Protein AF-A0AAV2MKD1-F1 (afdb_monomer)

Radius of gyration: 59.31 Å; Cα contacts (8 Å, |Δi|>4): 40; chains: 1; bounding box: 114×72×164 Å

Foldseek 3Di:
DDDDPDDDPCVVVVPDDPDDDPCVPPDDDDPPPPHDPDNVQVVDDDDDDDDQPPDDPDCVNDPDPDDDDPCVVPDPDDVVVVVVVVVVVVVVVPPDDDDDPPDDDPDPQDPPRPPHPDDPDDPVDDPPDDDDDDDDDPDDDDDDDPDDPPPPPPDQPPDPDHDDDDDDDPVCVVVVVVCVVPPPPPVVPPVPPPPPDPDDDDDDDDDDDDDDDD

Sequence (214 aa):
MAFAEGKSDMERLGIFKEMGYISIGDKYNPPNKNRPFNEPAHRNRQMQAGFASQRCALQNGFFEKTYSRIFEREALNDPIKLARQYRNQQAKRILGKAFLPSNAIKKPCGSGSYYGTISGPVEAMSPQTLPRKPHKSPGRNVMTSPGKKGSGYSYPNVTLSDIGLYASDPYDRAKEFIKIVYGPDIYCDVELQVLSDPWFSSSVMNNCSRKSNQ

Structure (mmCIF, N/CA/C/O backbone):
data_AF-A0AAV2MKD1-F1
#
_entry.id   AF-A0AAV2MKD1-F1
#
loop_
_atom_site.group_PDB
_atom_site.id
_atom_site.type_symbol
_atom_site.label_atom_id
_atom_site.label_alt_id
_atom_site.label_comp_id
_atom_site.label_asym_id
_atom_site.label_e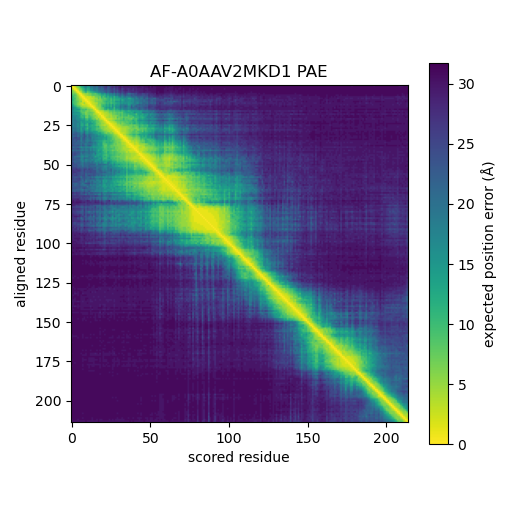ntity_id
_atom_site.label_seq_id
_atom_site.pdbx_PDB_ins_code
_atom_site.Cartn_x
_atom_site.Cartn_y
_atom_site.Cartn_z
_atom_site.occupancy
_atom_site.B_iso_or_equiv
_atom_site.auth_seq_id
_atom_site.auth_comp_id
_atom_site.auth_asym_id
_atom_site.auth_atom_id
_atom_site.pdbx_PDB_model_num
ATOM 1 N N . MET A 1 1 ? 45.174 -28.371 -97.524 1.00 35.19 1 MET A N 1
ATOM 2 C CA . MET A 1 1 ? 46.042 -27.220 -97.852 1.00 35.19 1 MET A CA 1
ATOM 3 C C . MET A 1 1 ? 45.760 -26.132 -96.833 1.00 35.19 1 MET A C 1
ATOM 5 O O . MET A 1 1 ? 44.594 -25.877 -96.568 1.00 35.19 1 MET A O 1
ATOM 9 N N . ALA A 1 2 ? 46.805 -25.610 -96.193 1.00 44.09 2 ALA A N 1
ATOM 10 C CA . ALA A 1 2 ? 46.714 -24.630 -95.116 1.00 44.09 2 ALA A CA 1
ATOM 11 C C . ALA A 1 2 ? 46.209 -23.277 -95.643 1.00 44.09 2 ALA A C 1
ATOM 13 O O . ALA A 1 2 ? 46.689 -22.804 -96.673 1.00 44.09 2 ALA A O 1
ATOM 14 N N . PHE A 1 3 ? 45.247 -22.669 -94.946 1.00 46.81 3 PHE A N 1
ATOM 15 C CA . PHE A 1 3 ? 44.836 -21.291 -95.202 1.00 46.81 3 PHE A CA 1
ATOM 16 C C . PHE A 1 3 ? 45.889 -20.359 -94.603 1.00 46.81 3 PHE A C 1
ATOM 18 O O . PHE A 1 3 ? 46.259 -20.504 -93.441 1.00 46.81 3 PHE A O 1
ATOM 25 N N . ALA A 1 4 ? 46.410 -19.458 -95.431 1.00 54.12 4 ALA A N 1
ATOM 26 C CA . ALA A 1 4 ? 47.498 -18.561 -95.086 1.00 54.12 4 ALA A CA 1
ATOM 27 C C . ALA A 1 4 ? 47.128 -17.648 -93.906 1.00 54.12 4 ALA A C 1
ATOM 29 O O . ALA A 1 4 ? 46.147 -16.904 -93.951 1.00 54.12 4 ALA A O 1
ATOM 30 N N . GLU A 1 5 ? 47.965 -17.695 -92.874 1.00 61.53 5 GLU A N 1
ATOM 31 C CA . GLU A 1 5 ? 47.995 -16.781 -91.736 1.00 61.53 5 GLU A CA 1
ATOM 32 C C . GLU A 1 5 ? 48.486 -15.399 -92.202 1.00 61.53 5 GLU A C 1
ATOM 34 O O . GLU A 1 5 ? 49.671 -15.077 -92.143 1.00 61.53 5 GLU A O 1
ATOM 39 N N . GLY A 1 6 ? 47.575 -14.577 -92.723 1.00 65.25 6 GLY A N 1
ATOM 40 C CA . GLY A 1 6 ? 47.840 -13.191 -93.108 1.00 65.25 6 GLY A CA 1
ATOM 41 C C . GLY A 1 6 ? 46.908 -12.239 -92.366 1.00 65.25 6 GLY A C 1
ATOM 42 O O . GLY A 1 6 ? 45.692 -12.333 -92.504 1.00 65.25 6 GLY A O 1
ATOM 43 N N . LYS A 1 7 ? 47.476 -11.316 -91.584 1.00 70.50 7 LYS A N 1
ATOM 44 C CA . LYS A 1 7 ? 46.738 -10.243 -90.894 1.00 70.50 7 LYS A CA 1
ATOM 45 C C . LYS A 1 7 ? 45.889 -9.437 -91.885 1.00 70.50 7 LYS A C 1
ATOM 47 O O . LYS A 1 7 ? 46.369 -9.103 -92.975 1.00 70.50 7 LYS A O 1
ATOM 52 N N . SER A 1 8 ? 44.646 -9.128 -91.507 1.00 77.38 8 SER A N 1
ATOM 53 C CA . SER A 1 8 ? 43.691 -8.418 -92.371 1.00 77.38 8 SER A CA 1
ATOM 54 C C . SER A 1 8 ? 44.193 -7.014 -92.751 1.00 77.38 8 SER A C 1
ATOM 56 O O . SER A 1 8 ? 44.968 -6.403 -92.017 1.00 77.38 8 SER A O 1
ATOM 58 N N . ASP A 1 9 ? 43.761 -6.474 -93.897 1.00 70.69 9 ASP A N 1
ATOM 59 C CA . ASP A 1 9 ? 44.172 -5.134 -94.369 1.00 70.69 9 ASP A CA 1
ATOM 60 C C . ASP A 1 9 ? 43.889 -4.024 -93.340 1.00 70.69 9 ASP A C 1
ATOM 62 O O . ASP A 1 9 ? 44.659 -3.071 -93.221 1.00 70.69 9 ASP A O 1
ATOM 66 N N . MET A 1 10 ? 42.848 -4.197 -92.522 1.00 73.56 10 MET A N 1
ATOM 67 C CA . MET A 1 10 ? 42.509 -3.290 -91.422 1.00 73.56 10 MET A CA 1
ATOM 68 C C . MET A 1 10 ? 43.574 -3.292 -90.313 1.00 73.56 10 MET A C 1
ATOM 70 O O . MET A 1 10 ? 43.892 -2.238 -89.760 1.00 73.56 10 MET A O 1
ATOM 74 N N . GLU A 1 11 ? 44.185 -4.447 -90.030 1.00 70.94 11 GLU A N 1
ATOM 75 C CA . GLU A 1 11 ? 45.310 -4.569 -89.091 1.00 70.94 11 GLU A CA 1
ATOM 76 C C . GLU A 1 11 ? 46.615 -4.009 -89.671 1.00 70.94 11 GLU A C 1
ATOM 78 O O . GLU A 1 11 ? 47.471 -3.548 -88.916 1.00 70.94 11 GLU A O 1
ATOM 83 N N . ARG A 1 12 ? 46.773 -4.024 -91.003 1.00 74.00 12 ARG A N 1
ATOM 84 C CA . ARG A 1 12 ? 47.970 -3.514 -91.692 1.00 74.00 12 ARG A CA 1
ATOM 85 C C . ARG A 1 12 ? 48.007 -1.988 -91.748 1.00 74.00 12 ARG A C 1
ATOM 87 O O . ARG A 1 12 ? 49.079 -1.405 -91.630 1.00 74.00 12 ARG A O 1
ATOM 94 N N . LEU A 1 13 ? 46.846 -1.353 -91.907 1.00 77.62 13 LEU A N 1
ATOM 95 C CA . LEU A 1 13 ? 46.718 0.106 -91.914 1.00 77.62 13 LEU A CA 1
ATOM 96 C C . LEU A 1 13 ? 46.844 0.714 -90.507 1.00 77.62 13 LEU A C 1
ATOM 98 O O . LEU A 1 13 ? 47.198 1.881 -90.381 1.00 77.62 13 LEU A O 1
ATOM 102 N N . GLY A 1 14 ? 46.554 -0.055 -89.450 1.00 68.75 14 GLY A N 1
ATOM 103 C CA . GLY A 1 14 ? 46.671 0.402 -88.058 1.00 68.75 14 GLY A CA 1
ATOM 104 C C . GLY A 1 14 ? 45.654 1.476 -87.645 1.00 68.75 14 GLY A C 1
ATOM 105 O O . GLY A 1 14 ? 45.771 2.036 -86.559 1.00 68.75 14 GLY A O 1
ATOM 106 N N . ILE A 1 15 ? 44.659 1.760 -88.494 1.00 70.69 15 ILE A N 1
ATOM 107 C CA . ILE A 1 15 ? 43.671 2.839 -88.309 1.00 70.69 15 ILE A CA 1
ATOM 108 C C . ILE A 1 15 ? 42.567 2.430 -87.317 1.00 70.69 15 ILE A C 1
ATOM 110 O O . ILE A 1 15 ? 42.018 3.276 -86.617 1.00 70.69 15 ILE A O 1
ATOM 114 N N . PHE A 1 16 ? 42.263 1.131 -87.221 1.00 65.06 16 PHE A N 1
ATOM 115 C CA . PHE A 1 16 ? 41.170 0.596 -86.407 1.00 65.06 16 PHE A CA 1
ATOM 116 C C . PHE A 1 16 ? 41.687 -0.483 -85.464 1.00 65.06 16 PHE A C 1
ATOM 118 O O . PHE A 1 16 ? 41.506 -1.678 -85.686 1.00 65.06 16 PHE A O 1
ATOM 125 N N . LYS A 1 17 ? 42.359 -0.057 -84.398 1.00 69.81 17 LYS A N 1
ATOM 126 C CA . LYS A 1 17 ? 42.589 -0.913 -83.240 1.00 69.81 17 LYS A CA 1
ATOM 127 C C . LYS A 1 17 ? 41.945 -0.246 -82.039 1.00 69.81 17 LYS A C 1
ATOM 129 O O . LYS A 1 17 ? 42.266 0.899 -81.731 1.00 69.81 17 LYS A O 1
ATOM 134 N N . GLU A 1 18 ? 41.027 -0.948 -81.384 1.00 75.19 18 GLU A N 1
ATOM 135 C CA . GLU A 1 18 ? 40.468 -0.474 -80.123 1.00 75.19 18 GLU A CA 1
ATOM 136 C C . GLU A 1 18 ? 41.608 -0.268 -79.120 1.00 75.19 18 GLU A C 1
ATOM 138 O O . GLU A 1 18 ? 42.481 -1.127 -78.947 1.00 75.19 18 GLU A O 1
ATOM 143 N N . MET A 1 19 ? 41.633 0.909 -78.495 1.00 77.31 19 MET A N 1
ATOM 144 C CA . MET A 1 19 ? 42.589 1.200 -77.435 1.00 77.31 19 MET A CA 1
ATOM 145 C C . MET A 1 19 ? 42.345 0.229 -76.282 1.00 77.31 19 MET A C 1
ATOM 147 O O . MET A 1 19 ? 41.217 0.088 -75.811 1.00 77.31 19 MET A O 1
ATOM 151 N N . GLY A 1 20 ? 43.406 -0.435 -75.820 1.00 76.75 20 GLY A N 1
ATOM 152 C CA . GLY A 1 20 ? 43.315 -1.300 -74.649 1.00 76.75 20 GLY A CA 1
ATOM 153 C C . GLY A 1 20 ? 42.826 -0.502 -73.441 1.00 76.75 20 GLY A C 1
ATOM 154 O O . GLY A 1 20 ? 43.334 0.586 -73.165 1.00 76.75 20 GLY A O 1
ATOM 155 N N . TYR A 1 21 ? 41.833 -1.028 -72.726 1.00 81.25 21 TYR A N 1
ATOM 156 C CA . TYR A 1 21 ? 41.356 -0.404 -71.499 1.00 81.25 21 TYR A CA 1
ATOM 157 C C . TYR A 1 21 ? 42.457 -0.440 -70.431 1.00 81.25 21 TYR A C 1
ATOM 159 O O . TYR A 1 21 ? 43.074 -1.475 -70.184 1.00 81.25 21 TYR A O 1
ATOM 167 N N . ILE A 1 22 ? 42.657 0.694 -69.763 1.00 78.19 22 ILE A N 1
ATOM 168 C CA . ILE A 1 22 ? 43.676 0.917 -68.721 1.00 78.19 22 ILE A CA 1
ATOM 169 C C . ILE A 1 22 ? 43.606 -0.037 -67.518 1.00 78.19 22 ILE A C 1
ATOM 171 O O . ILE A 1 22 ? 44.566 -0.092 -66.768 1.00 78.19 22 ILE A O 1
ATOM 175 N N . SER A 1 23 ? 42.510 -0.776 -67.326 1.00 78.19 23 SER A N 1
ATOM 176 C CA . SER A 1 23 ? 42.284 -1.640 -66.154 1.00 78.19 23 SER A CA 1
ATOM 177 C C . SER A 1 23 ? 42.164 -3.135 -66.481 1.00 78.19 23 SER A C 1
ATOM 179 O O . SER A 1 23 ? 41.700 -3.921 -65.652 1.00 78.19 23 SER A O 1
ATOM 181 N N . ILE A 1 24 ? 42.567 -3.571 -67.681 1.00 80.19 24 ILE A N 1
ATOM 182 C CA . ILE A 1 24 ? 42.543 -5.000 -68.036 1.00 80.19 24 ILE A CA 1
ATOM 183 C C . ILE A 1 24 ? 43.648 -5.730 -67.265 1.00 80.19 24 ILE A C 1
ATOM 185 O O . ILE A 1 24 ? 44.827 -5.597 -67.576 1.00 80.19 24 ILE A O 1
ATOM 189 N N . GLY A 1 25 ? 43.252 -6.534 -66.276 1.00 81.00 25 GLY A N 1
ATOM 190 C CA . GLY A 1 25 ? 44.163 -7.317 -65.429 1.00 81.00 25 GLY A CA 1
ATOM 191 C C . GLY A 1 25 ? 44.446 -6.689 -64.062 1.00 81.00 25 GLY A C 1
ATOM 192 O O . GLY A 1 25 ? 44.977 -7.368 -63.179 1.00 81.00 25 GLY A O 1
ATOM 193 N N . ASP A 1 26 ? 44.020 -5.445 -63.845 1.00 85.62 26 ASP A N 1
ATOM 194 C CA . ASP A 1 26 ? 44.126 -4.801 -62.543 1.00 85.62 26 ASP A CA 1
ATOM 195 C C . ASP A 1 26 ? 43.140 -5.434 -61.561 1.00 85.62 26 ASP A C 1
ATOM 197 O O . ASP A 1 26 ? 41.926 -5.494 -61.783 1.00 85.62 26 ASP A O 1
ATOM 201 N N . LYS A 1 27 ? 43.659 -5.912 -60.426 1.00 83.25 27 LYS A N 1
ATOM 202 C CA . LYS A 1 27 ? 42.815 -6.409 -59.337 1.00 83.25 27 LYS A CA 1
ATOM 203 C C . LYS A 1 27 ? 42.039 -5.233 -58.750 1.00 83.25 27 LYS A C 1
ATOM 205 O O . LYS A 1 27 ? 42.619 -4.366 -58.099 1.00 83.25 27 LYS A O 1
ATOM 210 N N . TYR A 1 28 ? 40.722 -5.231 -58.943 1.00 81.88 28 TYR A N 1
ATOM 211 C CA . TYR A 1 28 ? 39.841 -4.249 -58.320 1.00 81.88 28 TYR A CA 1
ATOM 212 C C . TYR A 1 28 ? 39.943 -4.328 -56.789 1.00 81.88 28 TYR A C 1
ATOM 214 O O . TYR A 1 28 ? 39.568 -5.331 -56.176 1.00 81.88 28 TYR A O 1
ATOM 222 N N . ASN A 1 29 ? 40.432 -3.251 -56.173 1.00 78.25 29 ASN A N 1
ATOM 223 C CA . ASN A 1 29 ? 40.435 -3.076 -54.727 1.00 78.25 29 ASN A CA 1
ATOM 224 C C . ASN A 1 29 ? 39.233 -2.209 -54.340 1.00 78.25 29 ASN A C 1
ATOM 226 O O . ASN A 1 29 ? 39.289 -0.993 -54.533 1.00 78.25 29 ASN A O 1
ATOM 230 N N . PRO A 1 30 ? 38.144 -2.790 -53.800 1.00 80.25 30 PRO A N 1
ATOM 231 C CA . PRO A 1 30 ? 37.011 -1.990 -53.367 1.00 80.25 30 PRO A CA 1
ATOM 232 C C . PRO A 1 30 ? 37.482 -1.020 -52.272 1.00 80.25 30 PRO A C 1
ATOM 234 O O . PRO A 1 30 ? 38.013 -1.482 -51.254 1.00 80.25 30 PRO A O 1
ATOM 237 N N . PRO A 1 31 ? 37.278 0.301 -52.439 1.00 73.81 31 PRO A N 1
ATOM 238 C CA . PRO A 1 31 ? 37.838 1.320 -51.546 1.00 73.81 31 PRO A CA 1
ATOM 239 C C . PRO A 1 31 ? 37.389 1.152 -50.087 1.00 73.81 31 PRO A C 1
ATOM 241 O O . PRO A 1 31 ? 38.099 1.545 -49.167 1.00 73.81 31 PRO A O 1
ATOM 244 N N . ASN A 1 32 ? 36.254 0.485 -49.865 1.00 70.94 32 ASN A N 1
ATOM 245 C CA . ASN A 1 32 ? 35.621 0.327 -48.561 1.00 70.94 32 ASN A CA 1
ATOM 246 C C . ASN A 1 32 ? 35.360 -1.143 -48.208 1.00 70.94 32 ASN A C 1
ATOM 248 O O . ASN A 1 32 ? 34.275 -1.475 -47.743 1.00 70.94 32 ASN A O 1
ATOM 252 N N . LYS A 1 33 ? 36.321 -2.055 -48.423 1.00 72.25 33 LYS A N 1
ATOM 253 C CA . LYS A 1 33 ? 36.090 -3.483 -48.114 1.00 72.25 33 LYS A CA 1
ATOM 254 C C . LYS A 1 33 ? 35.688 -3.717 -46.649 1.00 72.25 33 LYS A C 1
ATOM 256 O O . LYS A 1 33 ? 34.807 -4.522 -46.388 1.00 72.25 33 LYS A O 1
ATOM 261 N N . ASN A 1 34 ? 36.303 -2.965 -45.728 1.00 71.69 34 ASN A N 1
ATOM 262 C CA . ASN A 1 34 ? 36.101 -3.082 -44.276 1.00 71.69 34 ASN A CA 1
ATOM 263 C C . ASN A 1 34 ? 35.912 -1.723 -43.574 1.00 71.69 34 ASN A C 1
ATOM 265 O O . ASN A 1 34 ? 35.991 -1.652 -42.348 1.00 71.69 34 ASN A O 1
ATOM 269 N N . ARG A 1 35 ? 35.742 -0.626 -44.325 1.00 75.94 35 ARG A N 1
ATOM 270 C CA . ARG A 1 35 ? 35.642 0.725 -43.757 1.00 75.94 35 ARG A CA 1
ATOM 271 C C . ARG A 1 35 ? 34.240 1.289 -43.968 1.00 75.94 35 ARG A C 1
ATOM 273 O O . ARG A 1 35 ? 33.769 1.303 -45.104 1.00 75.94 35 ARG A O 1
ATOM 280 N N . PRO A 1 36 ? 33.566 1.745 -42.903 1.00 79.62 36 PRO A N 1
ATOM 281 C CA . PRO A 1 36 ? 32.285 2.419 -43.034 1.00 79.62 36 PRO A CA 1
ATOM 282 C C . PRO A 1 36 ? 32.478 3.759 -43.756 1.00 79.62 36 PRO A C 1
ATOM 284 O O . PRO A 1 36 ? 33.495 4.424 -43.578 1.00 79.62 36 PRO A O 1
ATOM 287 N N . PHE A 1 37 ? 31.470 4.178 -44.525 1.00 79.88 37 PHE A N 1
ATOM 288 C CA . PHE A 1 37 ? 31.466 5.443 -45.278 1.00 79.88 37 PHE A CA 1
ATOM 289 C C . PHE A 1 37 ? 31.752 6.681 -44.403 1.00 79.88 37 PHE A C 1
ATOM 291 O O . PHE A 1 37 ? 32.290 7.672 -44.885 1.00 79.88 37 PHE A O 1
ATOM 298 N N . ASN A 1 38 ? 31.432 6.615 -43.105 1.00 83.50 38 ASN A N 1
ATOM 299 C CA . ASN A 1 38 ? 31.679 7.674 -42.132 1.00 83.50 38 ASN A CA 1
ATOM 300 C C . ASN A 1 38 ? 32.409 7.108 -40.899 1.00 83.50 38 ASN A C 1
ATOM 302 O O . ASN A 1 38 ? 31.789 6.669 -39.927 1.00 83.50 38 ASN A O 1
ATOM 306 N N . GLU A 1 39 ? 33.744 7.095 -40.956 1.00 82.56 39 GLU A N 1
ATOM 307 C CA . GLU A 1 39 ? 34.600 6.609 -39.867 1.00 82.56 39 GLU A CA 1
ATOM 308 C C . GLU A 1 39 ? 34.334 7.289 -38.505 1.00 82.56 39 GLU A C 1
ATOM 310 O O . GLU A 1 39 ? 34.199 6.557 -37.520 1.00 82.56 39 GLU A O 1
ATOM 315 N N . PRO A 1 40 ? 34.217 8.630 -38.382 1.00 84.19 40 PRO A N 1
ATOM 316 C CA . PR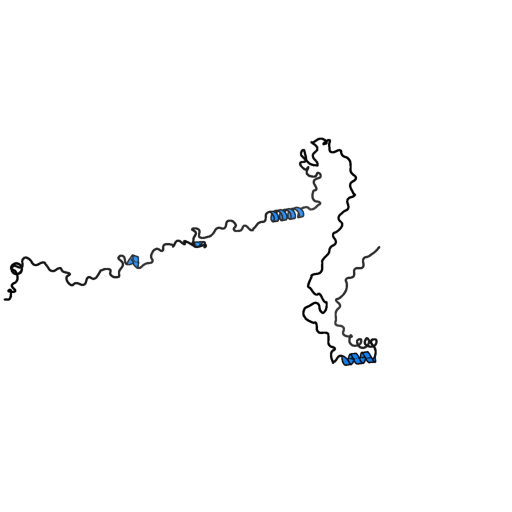O A 1 40 ? 33.993 9.252 -37.075 1.00 84.19 40 PRO A CA 1
ATOM 317 C C . PRO A 1 40 ? 32.612 8.939 -36.481 1.00 84.19 40 PRO A C 1
ATOM 319 O O . PRO A 1 40 ? 32.495 8.833 -35.259 1.00 84.19 40 PRO A O 1
ATOM 322 N N . ALA A 1 41 ? 31.585 8.728 -37.311 1.00 82.94 41 ALA A N 1
ATOM 323 C CA . ALA A 1 41 ? 30.263 8.311 -36.836 1.00 82.94 41 ALA A CA 1
ATOM 324 C C . ALA A 1 41 ? 30.233 6.846 -36.363 1.00 82.94 41 ALA A C 1
ATOM 326 O O . ALA A 1 41 ? 29.494 6.513 -35.441 1.00 82.94 41 ALA A O 1
ATOM 327 N N . HIS A 1 42 ? 31.049 5.970 -36.960 1.00 82.88 42 HIS A N 1
ATOM 328 C CA . HIS A 1 42 ? 31.096 4.548 -36.605 1.00 82.88 42 HIS A CA 1
ATOM 329 C C . HIS A 1 42 ? 31.961 4.248 -35.371 1.00 82.88 42 HIS A C 1
ATOM 331 O O . HIS A 1 42 ? 31.742 3.252 -34.687 1.00 82.88 42 HIS A O 1
ATOM 337 N N . ARG A 1 43 ? 32.973 5.076 -35.085 1.00 83.69 43 ARG A N 1
ATOM 338 C CA . ARG A 1 43 ? 33.917 4.833 -33.979 1.00 83.69 43 ARG A CA 1
ATOM 339 C C . ARG A 1 43 ? 33.334 5.110 -32.586 1.00 83.69 43 ARG A C 1
ATOM 341 O O . ARG A 1 43 ? 33.884 4.619 -31.607 1.00 83.69 43 ARG A O 1
ATOM 348 N N . ASN A 1 44 ? 32.253 5.883 -32.486 1.00 85.62 44 ASN A N 1
ATOM 349 C CA . ASN A 1 44 ? 31.713 6.369 -31.214 1.00 85.62 44 ASN A CA 1
ATOM 350 C C . ASN A 1 44 ? 30.402 5.671 -30.814 1.00 85.62 44 ASN A C 1
ATOM 352 O O . ASN A 1 44 ? 29.755 5.004 -31.620 1.00 85.62 44 ASN A O 1
ATOM 356 N N . ARG A 1 45 ? 29.998 5.829 -29.545 1.00 87.88 45 ARG A N 1
ATOM 357 C CA . ARG A 1 45 ? 28.752 5.250 -29.017 1.00 87.88 45 ARG A CA 1
ATOM 358 C C . ARG A 1 45 ? 27.548 5.784 -29.798 1.00 87.88 45 ARG A C 1
ATOM 360 O O . ARG A 1 45 ? 27.339 6.991 -29.867 1.00 87.88 45 ARG A O 1
ATOM 367 N N . GLN A 1 46 ? 26.746 4.873 -30.344 1.00 89.88 46 GLN A N 1
ATOM 368 C CA . GLN A 1 46 ? 25.503 5.220 -31.031 1.00 89.88 46 GLN A CA 1
ATOM 369 C C . GLN A 1 46 ? 24.411 5.630 -30.036 1.00 89.88 46 GLN A C 1
ATOM 371 O O . GLN A 1 46 ? 24.437 5.241 -28.862 1.00 89.88 46 GLN A O 1
ATOM 376 N N . MET A 1 47 ? 23.429 6.394 -30.521 1.00 92.62 47 MET A N 1
ATOM 377 C CA . MET A 1 47 ? 22.226 6.720 -29.758 1.00 92.62 47 MET A CA 1
ATOM 378 C C . MET A 1 47 ? 21.521 5.431 -29.335 1.00 92.62 47 MET A C 1
ATOM 380 O O . MET A 1 47 ? 21.187 4.591 -30.167 1.00 92.62 47 MET A O 1
ATOM 384 N N . GLN A 1 48 ? 21.295 5.274 -28.034 1.00 89.62 48 GLN A N 1
ATOM 385 C CA . GLN A 1 48 ? 20.562 4.131 -27.505 1.00 89.62 48 GLN A CA 1
ATOM 386 C C . GLN A 1 48 ? 19.077 4.469 -27.478 1.00 89.62 48 GLN A C 1
ATOM 388 O O . GLN A 1 48 ? 18.645 5.335 -26.720 1.00 89.62 48 GLN A O 1
ATOM 393 N N . ALA A 1 49 ? 18.301 3.786 -28.313 1.00 89.44 49 ALA A N 1
ATOM 394 C CA . ALA A 1 49 ? 16.853 3.806 -28.203 1.00 89.44 49 ALA A CA 1
ATOM 395 C C . ALA A 1 49 ? 16.412 2.885 -27.055 1.00 89.44 49 ALA A C 1
ATOM 397 O O . ALA A 1 49 ? 17.002 1.826 -26.829 1.00 89.44 49 ALA A O 1
ATOM 398 N N . GLY A 1 50 ? 15.372 3.291 -26.327 1.00 85.25 50 GLY A N 1
ATOM 399 C CA . GLY A 1 50 ? 14.719 2.414 -25.359 1.00 85.25 50 GLY A CA 1
ATOM 400 C C . GLY A 1 50 ? 14.017 1.245 -26.057 1.00 85.25 50 GLY A C 1
ATOM 401 O O . GLY A 1 50 ? 13.601 1.358 -27.210 1.00 85.25 50 GLY A O 1
ATOM 402 N N . PHE A 1 51 ? 13.863 0.126 -25.350 1.00 84.88 51 PHE A N 1
ATOM 403 C CA . PHE A 1 51 ? 13.074 -1.014 -25.815 1.00 84.88 51 PHE A CA 1
ATOM 404 C C . PHE A 1 51 ? 11.680 -0.994 -25.179 1.00 84.88 51 PHE A C 1
ATOM 406 O O . PHE A 1 51 ? 11.544 -0.747 -23.979 1.00 84.88 51 PHE A O 1
ATOM 413 N N . ALA A 1 52 ? 10.645 -1.276 -25.972 1.00 81.69 52 ALA A N 1
ATOM 414 C CA . ALA A 1 52 ? 9.280 -1.382 -25.472 1.00 81.69 52 ALA A CA 1
ATOM 415 C C . ALA A 1 52 ? 9.096 -2.700 -24.704 1.00 81.69 52 ALA A C 1
ATOM 417 O O . ALA A 1 52 ? 9.123 -3.785 -25.284 1.00 81.69 52 ALA A O 1
ATOM 418 N N . SER A 1 53 ? 8.875 -2.615 -23.394 1.00 82.62 53 SER A N 1
ATOM 419 C CA . SER A 1 53 ? 8.617 -3.787 -22.556 1.00 82.62 53 SER A CA 1
ATOM 420 C C . SER A 1 53 ? 7.174 -4.271 -22.741 1.00 82.62 53 SER A C 1
ATOM 422 O O . SER A 1 53 ? 6.255 -3.788 -22.089 1.00 82.62 53 SER A O 1
ATOM 424 N N . GLN A 1 54 ? 6.951 -5.205 -23.671 1.00 77.81 54 GLN A N 1
ATOM 425 C CA . GLN A 1 54 ? 5.599 -5.611 -24.088 1.00 77.81 54 GLN A CA 1
ATOM 426 C C . GLN A 1 54 ? 4.838 -6.468 -23.060 1.00 77.81 54 GLN A C 1
ATOM 428 O O . GLN A 1 54 ? 3.616 -6.567 -23.138 1.00 77.81 54 GLN A O 1
ATOM 433 N N . ARG A 1 55 ? 5.529 -7.127 -22.119 1.00 74.38 55 ARG A N 1
ATOM 434 C CA . ARG A 1 55 ? 4.921 -8.055 -21.144 1.00 74.38 55 ARG A CA 1
ATOM 435 C C . ARG A 1 55 ? 5.677 -8.051 -19.822 1.00 74.38 55 ARG A C 1
ATOM 437 O O . ARG A 1 55 ? 6.327 -9.028 -19.463 1.00 74.38 55 ARG A O 1
ATOM 444 N N . CYS A 1 56 ? 5.614 -6.939 -19.103 1.00 75.19 56 CYS A N 1
ATOM 445 C CA . CYS A 1 56 ? 6.247 -6.821 -17.798 1.00 75.19 56 CYS A CA 1
ATOM 446 C C . CYS A 1 56 ? 5.237 -6.311 -16.774 1.00 75.19 56 CYS A C 1
ATOM 448 O O . CYS A 1 56 ? 4.648 -5.254 -16.961 1.00 75.19 56 CYS A O 1
ATOM 450 N N . ALA A 1 57 ? 5.054 -7.063 -15.687 1.00 81.06 57 ALA A N 1
ATOM 451 C CA . ALA A 1 57 ? 4.204 -6.667 -14.562 1.00 81.06 57 ALA A CA 1
ATOM 452 C C . ALA A 1 57 ? 4.916 -5.711 -13.578 1.00 81.06 57 ALA A C 1
ATOM 454 O O . ALA A 1 57 ? 4.386 -5.421 -12.509 1.00 81.06 57 ALA A O 1
ATOM 455 N N . LEU A 1 58 ? 6.132 -5.254 -13.905 1.00 87.38 58 LEU A N 1
ATOM 456 C CA . LEU A 1 58 ? 6.907 -4.306 -13.098 1.00 87.38 58 LEU A CA 1
ATOM 457 C C . LEU A 1 58 ? 6.666 -2.867 -13.569 1.00 87.38 58 LEU A C 1
ATOM 459 O O . LEU A 1 58 ? 6.351 -2.631 -14.736 1.00 87.38 58 LEU A O 1
ATOM 463 N N . GLN A 1 59 ? 6.927 -1.895 -12.687 1.00 89.56 59 GLN A N 1
ATOM 464 C CA . GLN A 1 59 ? 6.753 -0.465 -12.983 1.00 89.56 59 GLN A CA 1
ATOM 465 C C . GLN A 1 59 ? 7.558 0.008 -14.208 1.00 89.56 59 GLN A C 1
ATOM 467 O O . GLN A 1 59 ? 7.160 0.953 -14.878 1.00 89.56 59 GLN A O 1
ATOM 472 N N . ASN A 1 60 ? 8.639 -0.695 -14.562 1.00 86.69 60 ASN A N 1
ATOM 473 C CA . ASN A 1 60 ? 9.488 -0.402 -15.722 1.00 86.69 60 ASN A CA 1
ATOM 474 C C . ASN A 1 60 ? 8.738 -0.402 -17.072 1.00 86.69 60 ASN A C 1
ATOM 476 O O . ASN A 1 60 ? 9.292 0.071 -18.060 1.00 86.69 60 ASN A O 1
ATOM 480 N N . GLY A 1 61 ? 7.532 -0.979 -17.142 1.00 87.44 61 GLY A N 1
ATOM 481 C CA . GLY A 1 61 ? 6.681 -0.953 -18.338 1.00 87.44 61 GLY A CA 1
ATOM 482 C C . GLY A 1 61 ? 5.793 0.290 -18.469 1.00 87.44 61 GLY A C 1
ATOM 483 O O . GLY A 1 61 ? 5.195 0.490 -19.523 1.00 87.44 61 GLY A O 1
ATOM 484 N N . PHE A 1 62 ? 5.694 1.118 -17.429 1.00 87.69 62 PHE A N 1
ATOM 485 C CA . PHE A 1 62 ? 4.854 2.314 -17.405 1.00 87.69 62 PHE A CA 1
ATOM 486 C C . PHE A 1 62 ? 5.682 3.584 -17.638 1.00 87.69 62 PHE A C 1
ATOM 488 O O . PHE A 1 62 ? 6.891 3.611 -17.418 1.00 87.69 62 PHE A O 1
ATOM 495 N N . PHE A 1 63 ? 5.021 4.657 -18.082 1.00 88.50 63 PHE A N 1
ATOM 496 C CA . PHE A 1 63 ? 5.672 5.957 -18.288 1.00 88.50 63 PHE A CA 1
ATOM 497 C C . PHE A 1 63 ? 6.123 6.604 -16.975 1.00 88.50 63 PHE A C 1
ATOM 499 O O . PHE A 1 63 ? 7.173 7.248 -16.922 1.00 88.50 63 PHE A O 1
ATOM 506 N N . GLU A 1 64 ? 5.341 6.433 -15.909 1.00 91.75 64 GLU A N 1
ATOM 507 C CA . GLU A 1 64 ? 5.706 6.917 -14.582 1.00 91.75 64 GLU A CA 1
ATOM 508 C C . GLU A 1 64 ? 6.764 6.011 -13.954 1.00 91.75 64 GLU A C 1
ATOM 510 O O . GLU A 1 64 ? 6.607 4.794 -13.884 1.00 91.75 64 GLU A O 1
ATOM 515 N N . LYS A 1 65 ? 7.846 6.609 -13.449 1.00 90.31 65 LYS A N 1
ATOM 516 C CA . LYS A 1 65 ? 8.948 5.860 -12.821 1.00 90.31 65 LYS A CA 1
ATOM 517 C C . LYS A 1 65 ? 8.547 5.218 -11.495 1.00 90.31 65 LYS A C 1
ATOM 519 O O . LYS A 1 65 ? 9.106 4.197 -11.109 1.00 90.31 65 LYS A O 1
ATOM 524 N N . THR A 1 66 ? 7.615 5.841 -10.785 1.00 91.69 66 THR A N 1
ATOM 525 C CA . THR A 1 66 ? 7.152 5.423 -9.463 1.00 91.69 66 THR A CA 1
ATOM 526 C C . THR A 1 66 ? 5.666 5.140 -9.525 1.00 91.69 66 THR A C 1
ATOM 528 O O . THR A 1 66 ? 4.913 5.950 -10.050 1.00 91.69 66 THR A O 1
ATOM 531 N N . TYR A 1 67 ? 5.250 4.015 -8.956 1.00 90.06 67 TYR A N 1
ATOM 532 C CA . TYR A 1 67 ? 3.838 3.702 -8.798 1.00 90.06 67 TYR A CA 1
ATOM 533 C C 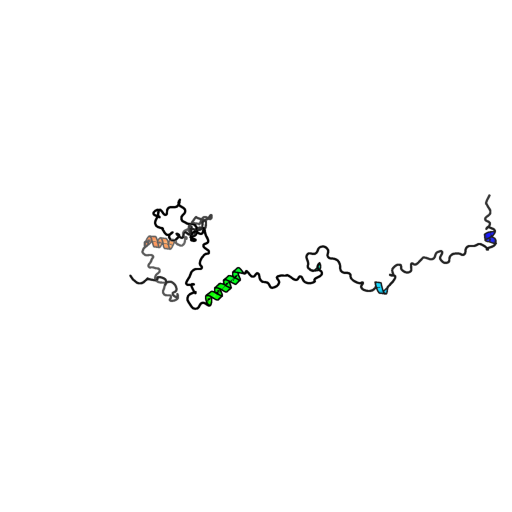. TYR A 1 67 ? 3.252 4.530 -7.652 1.00 90.06 67 TYR A C 1
ATOM 535 O O . TYR A 1 67 ? 3.647 4.330 -6.505 1.00 90.06 67 TYR A O 1
ATOM 543 N N . SER A 1 68 ? 2.317 5.434 -7.944 1.00 88.50 68 SER A N 1
ATOM 544 C CA . SER A 1 68 ? 1.561 6.154 -6.916 1.00 88.50 68 SER A CA 1
ATOM 545 C C . SER A 1 68 ? 0.360 5.326 -6.469 1.00 88.50 68 SER A C 1
ATOM 547 O O . SER A 1 68 ? -0.625 5.190 -7.196 1.00 88.50 68 SER A O 1
ATOM 549 N N . ARG A 1 69 ? 0.410 4.761 -5.260 1.00 87.31 69 ARG A N 1
ATOM 550 C CA . ARG A 1 69 ? -0.746 4.061 -4.694 1.00 87.31 69 ARG A CA 1
ATOM 551 C C . ARG A 1 69 ? -1.725 5.075 -4.088 1.00 87.31 69 ARG A C 1
ATOM 553 O O . ARG A 1 69 ? -1.358 5.922 -3.285 1.00 87.31 69 ARG A O 1
ATOM 560 N N . ILE A 1 70 ? -3.007 4.914 -4.422 1.00 87.38 70 ILE A N 1
ATOM 561 C CA . ILE A 1 70 ? -4.110 5.785 -3.969 1.00 87.38 70 ILE A CA 1
ATOM 562 C C . ILE A 1 70 ? -4.220 5.825 -2.434 1.00 87.38 70 ILE A C 1
ATOM 564 O O . ILE A 1 70 ? -4.476 6.871 -1.857 1.00 87.38 70 ILE A O 1
ATOM 568 N N . PHE A 1 71 ? -3.972 4.693 -1.773 1.00 83.75 71 PHE A N 1
ATOM 569 C CA . PHE A 1 71 ? -4.083 4.528 -0.319 1.00 83.75 71 PHE A CA 1
ATOM 570 C C . PHE A 1 71 ? -2.720 4.513 0.389 1.00 83.75 71 PHE A C 1
ATOM 572 O O . PHE A 1 71 ? -2.498 3.753 1.334 1.00 83.75 71 PHE A O 1
ATOM 579 N N . GLU A 1 72 ? -1.746 5.284 -0.095 1.00 81.06 72 GLU A N 1
ATOM 580 C CA . GLU A 1 72 ? -0.488 5.447 0.637 1.00 81.06 72 GLU A CA 1
ATOM 581 C C . GLU A 1 72 ? -0.723 6.236 1.920 1.00 81.06 72 GLU A C 1
ATOM 583 O O . GLU A 1 72 ? -1.304 7.315 1.903 1.00 81.06 72 GLU A O 1
ATOM 588 N N . ARG A 1 73 ? -0.249 5.696 3.050 1.00 80.12 73 ARG A N 1
ATOM 589 C CA . ARG A 1 73 ? -0.398 6.286 4.396 1.00 80.12 73 ARG A CA 1
ATOM 590 C C . ARG A 1 73 ? -1.835 6.355 4.922 1.00 80.12 73 ARG A C 1
ATOM 592 O O . ARG A 1 73 ? -2.035 6.768 6.062 1.00 80.12 73 ARG A O 1
ATOM 599 N N . GLU A 1 74 ? -2.811 5.868 4.166 1.00 78.12 74 GLU A N 1
ATOM 600 C CA . GLU A 1 74 ? -4.138 5.569 4.686 1.00 78.12 74 GLU A CA 1
ATOM 601 C C . GLU A 1 74 ? -4.089 4.203 5.380 1.00 78.12 74 GLU A C 1
ATOM 603 O O . GLU A 1 74 ? -4.096 3.145 4.750 1.00 78.12 74 GLU A O 1
ATOM 608 N N . ALA A 1 75 ? -3.972 4.210 6.710 1.00 71.31 75 ALA A N 1
ATOM 609 C CA . ALA A 1 75 ? -4.212 3.000 7.486 1.00 71.31 75 ALA A CA 1
ATOM 610 C C . ALA A 1 75 ? -5.664 2.551 7.264 1.00 71.31 75 ALA A C 1
ATOM 612 O O . ALA A 1 75 ? -6.552 3.395 7.134 1.00 71.31 75 ALA A O 1
ATOM 613 N N . LEU A 1 76 ? -5.915 1.237 7.253 1.00 74.06 76 LEU A N 1
ATOM 614 C CA . LEU A 1 76 ? -7.268 0.676 7.229 1.00 74.06 76 LEU A CA 1
ATOM 615 C C . LEU A 1 76 ? -8.045 1.182 8.459 1.00 74.06 76 LEU A C 1
ATOM 617 O O . LEU A 1 76 ? -7.989 0.599 9.544 1.00 74.06 76 LEU A O 1
ATOM 621 N N . ASN A 1 77 ? -8.738 2.303 8.292 1.00 78.12 77 ASN A N 1
ATOM 622 C CA . ASN A 1 77 ? -9.495 2.957 9.340 1.00 78.12 77 ASN A CA 1
ATOM 623 C C . ASN A 1 77 ? -10.902 2.382 9.330 1.00 78.12 77 ASN A C 1
ATOM 625 O O . ASN A 1 77 ? -11.723 2.734 8.490 1.00 78.12 77 ASN A O 1
ATOM 629 N N . ASP A 1 78 ? -11.182 1.491 10.277 1.00 86.62 78 ASP A N 1
ATOM 630 C CA . ASP A 1 78 ? -12.540 1.018 10.510 1.00 86.62 78 ASP A CA 1
ATOM 631 C C . ASP A 1 78 ? -13.370 2.158 11.146 1.00 86.62 78 ASP A C 1
ATOM 633 O O . ASP A 1 78 ? -13.132 2.516 12.313 1.00 86.62 78 ASP A O 1
ATOM 637 N N . PRO A 1 79 ? -14.346 2.742 10.419 1.00 89.50 79 PRO A N 1
ATOM 638 C CA . PRO A 1 79 ? -15.144 3.855 10.926 1.00 89.50 79 PRO A CA 1
ATOM 639 C C . PRO A 1 79 ? -15.953 3.455 12.166 1.00 89.50 79 PRO A C 1
ATOM 641 O O . PRO A 1 79 ? -16.191 4.284 13.047 1.00 89.50 79 PRO A O 1
ATOM 644 N N . ILE A 1 80 ? -16.327 2.178 12.298 1.00 93.62 80 ILE A N 1
ATOM 645 C CA . ILE A 1 80 ? -17.077 1.662 13.448 1.00 93.62 80 ILE A CA 1
ATOM 646 C C . ILE A 1 80 ? -16.180 1.658 14.684 1.00 93.62 80 ILE A C 1
ATOM 648 O O . ILE A 1 80 ? -16.600 2.076 15.772 1.00 93.62 80 ILE A O 1
ATOM 652 N N . LYS A 1 81 ? -14.927 1.221 14.524 1.00 93.00 81 LYS A N 1
ATOM 653 C CA . LYS A 1 81 ? -13.927 1.231 15.594 1.00 93.00 81 LYS A CA 1
ATOM 654 C C . LYS A 1 81 ? -13.643 2.655 16.067 1.00 93.00 81 LYS A C 1
ATOM 656 O O . LYS A 1 81 ? -13.666 2.888 17.278 1.00 93.00 81 LYS A O 1
ATOM 661 N N . LEU A 1 82 ? -13.456 3.602 15.145 1.00 93.12 82 LEU A N 1
ATOM 662 C CA . LEU A 1 82 ? -13.274 5.023 15.462 1.00 93.12 82 LEU A CA 1
ATOM 663 C C . LEU A 1 82 ? -14.486 5.597 16.208 1.00 93.12 82 LEU A C 1
ATOM 665 O O . LEU A 1 82 ? -14.333 6.167 17.289 1.00 93.12 82 LEU A O 1
ATOM 669 N N . ALA A 1 83 ? -15.703 5.361 15.712 1.00 95.75 83 ALA A N 1
ATOM 670 C CA . ALA A 1 83 ? -16.931 5.811 16.368 1.00 95.75 83 ALA A CA 1
ATOM 671 C C . ALA A 1 83 ? -17.106 5.204 17.773 1.00 95.75 83 ALA A C 1
ATOM 673 O O . ALA A 1 83 ? -17.608 5.854 18.693 1.00 95.75 83 ALA A O 1
ATOM 674 N N . ARG A 1 84 ? -16.694 3.947 17.980 1.00 96.00 84 ARG A N 1
ATOM 675 C CA . ARG A 1 84 ? -16.708 3.300 19.302 1.00 96.00 84 ARG A CA 1
ATOM 676 C C . ARG A 1 84 ? -15.679 3.917 20.248 1.00 96.00 84 ARG A C 1
ATOM 678 O O . ARG A 1 84 ? -16.008 4.181 21.401 1.00 96.00 84 ARG A O 1
ATOM 685 N N . GLN A 1 85 ? -14.456 4.157 19.779 1.00 95.88 85 GLN A N 1
ATOM 686 C CA . GLN A 1 85 ? -13.421 4.824 20.571 1.00 95.88 85 GLN A CA 1
ATOM 687 C C . GLN A 1 85 ? -13.855 6.232 20.978 1.00 95.88 85 GLN A C 1
ATOM 689 O O . GLN A 1 85 ? -13.727 6.583 22.149 1.00 95.88 85 GLN A O 1
ATOM 694 N N . TYR A 1 86 ? -14.442 6.990 20.052 1.00 96.50 86 TYR A N 1
ATOM 695 C CA . TYR A 1 86 ? -14.983 8.317 20.320 1.00 96.50 86 TYR A CA 1
ATOM 696 C C . TYR A 1 86 ? -16.075 8.280 21.396 1.00 96.50 86 TYR A C 1
ATOM 698 O O . TYR A 1 86 ? -15.966 8.983 22.400 1.00 96.50 86 TYR A O 1
ATOM 706 N N . ARG A 1 87 ? -17.061 7.377 21.271 1.00 94.31 87 ARG A N 1
ATOM 707 C CA . ARG A 1 87 ? -18.097 7.168 22.302 1.00 94.31 87 ARG A CA 1
ATOM 708 C C . ARG A 1 87 ? -17.504 6.835 23.673 1.00 94.31 87 ARG A C 1
ATOM 710 O O . ARG A 1 87 ? -17.929 7.402 24.674 1.00 94.31 87 ARG A O 1
ATOM 717 N N . ASN A 1 88 ? -16.496 5.964 23.728 1.00 94.56 88 ASN A N 1
ATOM 718 C CA . ASN A 1 88 ? -15.824 5.616 24.984 1.00 94.56 88 ASN A CA 1
ATOM 719 C C . ASN A 1 88 ? -15.077 6.814 25.591 1.00 94.56 88 ASN A C 1
ATOM 721 O O . ASN A 1 88 ? -15.095 6.996 26.805 1.00 94.56 88 ASN A O 1
ATOM 725 N N . GLN A 1 89 ? -14.415 7.632 24.770 1.00 95.69 89 GLN A N 1
ATOM 726 C CA . GLN A 1 89 ? -13.729 8.840 25.235 1.00 95.69 89 GLN A CA 1
ATOM 727 C C . GLN A 1 89 ? -14.718 9.893 25.739 1.00 95.69 89 GLN A C 1
ATOM 729 O O . GLN A 1 89 ? -14.478 10.498 26.780 1.00 95.69 89 GLN A O 1
ATOM 734 N N . GLN A 1 90 ? -15.843 10.083 25.046 1.00 91.94 90 GLN A N 1
ATOM 735 C CA . GLN A 1 90 ? -16.915 10.966 25.498 1.00 91.94 90 GLN A CA 1
ATOM 736 C C . GLN A 1 90 ? -17.521 10.482 26.817 1.00 91.94 90 GLN A C 1
ATOM 738 O O . GLN A 1 90 ? -17.692 11.285 27.727 1.00 91.94 90 GLN A O 1
ATOM 743 N N . ALA A 1 91 ? -17.769 9.177 26.960 1.00 87.88 91 ALA A N 1
ATOM 744 C CA . ALA A 1 91 ? -18.299 8.600 28.193 1.00 87.88 91 ALA A CA 1
ATOM 745 C C . ALA A 1 91 ? -17.371 8.833 29.398 1.00 87.88 91 ALA A C 1
ATOM 747 O O . ALA A 1 91 ? -17.849 9.143 30.483 1.00 87.88 91 ALA A O 1
ATOM 748 N N . LYS A 1 92 ? -16.045 8.773 29.204 1.00 91.25 92 LYS A N 1
ATOM 749 C CA . LYS A 1 92 ? -15.056 9.087 30.254 1.00 91.25 92 LYS A CA 1
ATOM 750 C C . LYS A 1 92 ? -15.093 10.546 30.722 1.00 91.25 92 LYS A C 1
ATOM 752 O O . LYS A 1 92 ? -14.636 10.829 31.821 1.00 91.25 92 LYS A O 1
ATOM 757 N N . ARG A 1 93 ? -15.603 11.470 29.899 1.00 88.81 93 ARG A N 1
ATOM 758 C CA . ARG A 1 93 ? -15.738 12.896 30.252 1.00 88.81 93 ARG A CA 1
ATOM 759 C C . ARG A 1 93 ? -16.983 13.182 31.097 1.00 88.81 93 ARG A C 1
ATOM 761 O O . ARG A 1 93 ? -17.133 14.296 31.587 1.00 88.81 93 ARG A O 1
ATOM 768 N N . ILE A 1 94 ? -17.877 12.208 31.269 1.00 86.94 94 ILE A N 1
ATOM 769 C CA . ILE A 1 94 ? -19.085 12.362 32.080 1.00 86.94 94 ILE A CA 1
ATOM 770 C C . ILE A 1 94 ? -18.693 12.190 33.557 1.00 86.94 94 ILE A C 1
ATOM 772 O O . ILE A 1 94 ? -18.498 11.075 34.025 1.00 86.94 94 ILE A O 1
ATOM 776 N N . LEU A 1 95 ? -18.569 13.303 34.290 1.00 82.50 95 LEU A N 1
ATOM 777 C CA . LEU A 1 95 ? -18.181 13.335 35.714 1.00 82.50 95 LEU A CA 1
ATOM 778 C C . LEU A 1 95 ? -19.298 12.900 36.686 1.00 82.50 95 LEU A C 1
ATOM 780 O O . LEU A 1 95 ? -19.051 12.737 37.877 1.00 82.50 95 LEU A O 1
ATOM 784 N N . GLY A 1 96 ? -20.528 12.725 36.196 1.00 84.69 96 GLY A N 1
ATOM 785 C CA . GLY A 1 96 ? -21.707 12.399 37.002 1.00 84.69 96 GLY A CA 1
ATOM 786 C C . GLY A 1 96 ? -22.579 11.309 36.377 1.00 84.69 96 GLY A C 1
ATOM 787 O O . GLY A 1 96 ? -22.119 10.488 35.587 1.00 84.69 96 GLY A O 1
ATOM 788 N N . LYS A 1 97 ? -23.871 11.290 36.718 1.00 81.12 97 LYS A N 1
ATOM 789 C CA . LYS A 1 97 ? -24.832 10.376 36.081 1.00 81.12 97 LYS A CA 1
ATOM 790 C C . LYS A 1 97 ? -25.062 10.808 34.632 1.00 81.12 97 LYS A C 1
ATOM 792 O O . LYS A 1 97 ? -25.204 11.998 34.360 1.00 81.12 97 LYS A O 1
ATOM 797 N N . ALA A 1 98 ? -25.108 9.845 33.710 1.00 79.25 98 ALA A N 1
ATOM 798 C CA . ALA A 1 98 ? -25.455 10.125 32.321 1.00 79.25 98 ALA A CA 1
ATOM 799 C C . ALA A 1 98 ? -26.823 10.820 32.263 1.00 79.25 98 ALA A C 1
ATOM 801 O O . ALA A 1 98 ? -27.760 10.397 32.944 1.00 79.25 98 ALA A O 1
ATOM 802 N N . PHE A 1 99 ? -26.927 11.889 31.470 1.00 77.56 99 PHE A N 1
ATOM 803 C CA . PHE A 1 99 ? -28.198 12.569 31.256 1.00 77.56 99 PHE A CA 1
ATOM 804 C C . PHE A 1 99 ? -29.193 11.580 30.645 1.00 77.56 99 PHE A C 1
ATOM 806 O O . PHE A 1 99 ? -29.012 11.110 29.521 1.00 77.56 99 PHE A O 1
ATOM 813 N N . LEU A 1 100 ? -30.230 11.251 31.409 1.00 76.75 100 LEU A N 1
ATOM 814 C CA . LEU A 1 100 ? -31.383 10.520 30.914 1.00 76.75 100 LEU A CA 1
ATOM 815 C C . LEU A 1 100 ? -32.405 11.576 30.498 1.00 76.75 100 LEU A C 1
ATOM 817 O O . LEU A 1 100 ? -32.858 12.326 31.367 1.00 76.75 100 LEU A O 1
ATOM 821 N N . PRO A 1 101 ? -32.750 11.693 29.204 1.00 80.00 101 PRO A N 1
ATOM 822 C CA . PRO A 1 101 ? -33.804 12.610 28.807 1.00 80.00 101 PRO A CA 1
ATOM 823 C C . PRO A 1 101 ? -35.077 12.245 29.576 1.00 80.00 101 PRO A C 1
ATOM 825 O O . PRO A 1 101 ? -35.450 11.074 29.652 1.00 80.00 101 PRO A O 1
ATOM 828 N N . SER A 1 102 ? -35.727 13.251 30.161 1.00 78.19 102 SER A N 1
ATOM 829 C CA . SER A 1 102 ? -36.931 13.079 30.986 1.00 78.19 102 SER A CA 1
ATOM 830 C C . SER A 1 102 ? -38.078 12.408 30.231 1.00 78.19 102 SER A C 1
ATOM 832 O O . SER A 1 102 ? -38.920 11.751 30.835 1.00 78.19 102 SER A O 1
ATOM 834 N N . ASN A 1 103 ? -38.077 12.533 28.904 1.00 75.44 103 ASN A N 1
ATOM 835 C CA . ASN A 1 103 ? -39.040 11.918 28.012 1.00 75.44 103 ASN A CA 1
ATOM 836 C C . ASN A 1 103 ? -38.314 10.973 27.050 1.00 75.44 103 ASN A C 1
ATOM 838 O O . ASN A 1 103 ? -37.363 11.370 26.374 1.00 75.44 103 ASN A O 1
ATOM 842 N N . ALA A 1 104 ? -38.786 9.730 26.951 1.00 71.12 104 ALA A N 1
ATOM 843 C CA . ALA A 1 104 ? -38.363 8.835 25.881 1.00 71.12 104 ALA A CA 1
ATOM 844 C C . ALA A 1 104 ? -38.726 9.454 24.520 1.00 71.12 104 ALA A C 1
ATOM 846 O O . ALA A 1 104 ? -39.772 10.095 24.384 1.00 71.12 104 ALA A O 1
ATOM 847 N N . ILE A 1 105 ? -37.878 9.251 23.506 1.00 71.50 105 ILE A N 1
ATOM 848 C CA . ILE A 1 105 ? -38.179 9.661 22.128 1.00 71.50 105 ILE A CA 1
ATOM 849 C C . ILE A 1 105 ? -39.538 9.062 21.755 1.00 71.50 105 ILE A C 1
ATOM 851 O O . ILE A 1 105 ? -39.706 7.838 21.776 1.00 71.50 105 ILE A O 1
ATOM 855 N N . LYS A 1 106 ? -40.512 9.924 21.439 1.00 70.50 106 LYS A N 1
ATOM 856 C CA . LYS A 1 106 ? -41.824 9.484 20.960 1.00 70.50 106 LYS A CA 1
ATOM 857 C C . LYS A 1 106 ? -41.584 8.695 19.677 1.00 70.50 106 LYS A C 1
ATOM 859 O O . LYS A 1 106 ? -41.113 9.250 18.687 1.00 70.50 106 LYS A O 1
ATOM 864 N N . LYS A 1 107 ? -41.844 7.387 19.709 1.00 69.88 107 LYS A N 1
ATOM 865 C CA . LYS A 1 107 ? -41.794 6.565 18.496 1.00 69.88 107 LYS A CA 1
ATOM 866 C C . LYS A 1 107 ? -42.817 7.139 17.506 1.00 69.88 107 LYS A C 1
ATOM 868 O O . LYS A 1 107 ? -43.889 7.537 17.962 1.00 69.88 107 LYS A O 1
ATOM 873 N N . PRO A 1 108 ? -42.533 7.186 16.195 1.00 65.38 108 PRO A N 1
ATOM 874 C CA . PRO A 1 108 ? -43.536 7.552 15.205 1.00 65.38 108 PRO A CA 1
ATOM 875 C C . PRO A 1 108 ? -44.598 6.443 15.151 1.00 65.38 108 PRO A C 1
ATOM 877 O O . PRO A 1 108 ? -44.499 5.495 14.378 1.00 65.38 108 PRO A O 1
ATOM 880 N N . C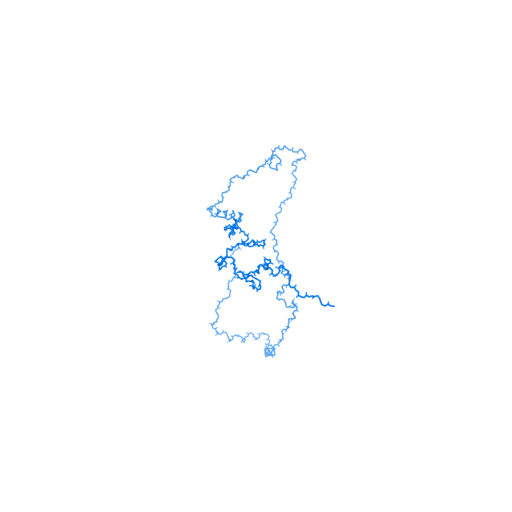YS A 1 109 ? -45.590 6.507 16.035 1.00 64.00 109 CYS A N 1
ATOM 88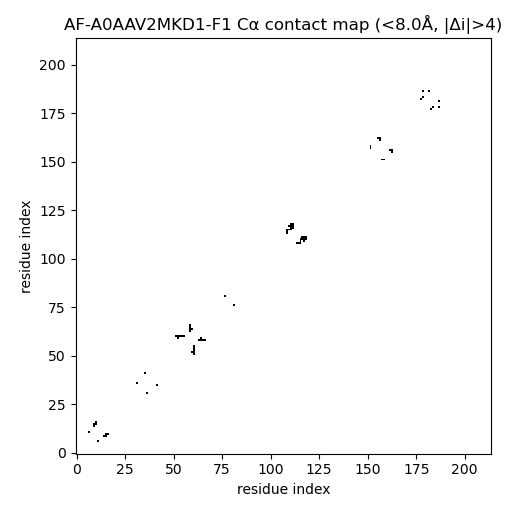1 C CA . CYS A 1 109 ? -46.781 5.675 15.978 1.00 64.00 109 CYS A CA 1
ATOM 882 C C . CYS A 1 109 ? -47.787 6.349 15.037 1.00 64.00 109 CYS A C 1
ATOM 884 O O . CYS A 1 109 ? -48.591 7.177 15.450 1.00 64.00 109 CYS A O 1
ATOM 886 N N . GLY A 1 110 ? -47.695 6.017 13.748 1.00 68.12 110 GLY A N 1
ATOM 887 C CA . GLY A 1 110 ? -48.729 6.352 12.767 1.00 68.12 110 GLY A CA 1
ATOM 888 C C . GLY A 1 110 ? -49.990 5.493 12.932 1.00 68.12 110 GLY A C 1
ATOM 889 O O . GLY A 1 110 ? -50.037 4.585 13.770 1.00 68.12 110 GLY A O 1
ATOM 890 N N . SER A 1 111 ? -51.003 5.759 12.102 1.00 54.34 111 SER A N 1
ATOM 891 C CA . SER A 1 111 ? -52.191 4.909 11.967 1.00 54.34 111 SER A CA 1
ATOM 892 C C . SER A 1 111 ? -51.780 3.468 11.622 1.00 54.34 111 SER A C 1
ATOM 894 O O . SER A 1 111 ? -51.042 3.235 10.669 1.00 54.34 111 SER A O 1
ATOM 896 N N . GLY A 1 112 ? -52.215 2.494 12.430 1.00 64.50 112 GLY A N 1
ATOM 897 C CA . GLY A 1 112 ? -51.887 1.070 12.249 1.00 64.50 112 GLY A CA 1
ATOM 898 C C . GLY A 1 112 ? -50.675 0.553 13.041 1.00 64.50 112 GLY A C 1
ATOM 899 O O . GLY A 1 112 ? -50.349 -0.628 12.952 1.00 64.50 112 GLY A O 1
ATOM 900 N N . SER A 1 113 ? -50.007 1.385 13.848 1.00 65.06 113 SER A N 1
ATOM 901 C CA . SER A 1 113 ? -49.025 0.903 14.833 1.00 65.06 113 SER A CA 1
ATOM 902 C C . SER A 1 113 ? -49.727 0.355 16.086 1.00 65.06 113 SER A C 1
ATOM 904 O O . SER A 1 113 ? -50.742 0.906 16.498 1.00 65.06 113 SER A O 1
ATOM 906 N N . TYR A 1 114 ? -49.157 -0.655 16.763 1.00 62.62 114 TYR A N 1
ATOM 907 C CA . TYR A 1 114 ? -49.689 -1.218 18.027 1.00 62.62 114 TYR A CA 1
ATOM 908 C C . TYR A 1 114 ? -49.944 -0.157 19.123 1.00 62.62 114 TYR A C 1
ATOM 910 O O . TYR A 1 114 ? -50.761 -0.365 20.013 1.00 62.62 114 TYR A O 1
ATOM 918 N N . TYR A 1 115 ? -49.258 0.990 19.049 1.00 60.72 115 TYR A N 1
ATOM 919 C CA . TYR A 1 115 ? -49.395 2.122 19.975 1.00 60.72 115 TYR A CA 1
ATOM 920 C C . TYR A 1 115 ? -50.075 3.365 19.351 1.00 60.72 115 TYR A C 1
ATOM 922 O O . TYR A 1 115 ? -50.087 4.419 19.982 1.00 60.72 115 TYR A O 1
ATOM 930 N N . GLY A 1 116 ? -50.563 3.292 18.104 1.00 61.47 116 GLY A N 1
ATOM 931 C CA . GLY A 1 116 ? -51.106 4.422 17.336 1.00 61.47 116 GLY A CA 1
ATOM 932 C C . GLY A 1 116 ? -52.619 4.323 17.127 1.00 61.47 116 GLY A C 1
ATOM 933 O O . GLY A 1 116 ? -53.096 3.548 16.301 1.00 61.47 116 GLY A O 1
ATOM 934 N N . THR A 1 117 ? -53.374 5.134 17.861 1.00 61.25 117 THR A N 1
ATOM 935 C CA . THR A 1 117 ? -54.841 5.074 17.961 1.00 61.25 117 THR A CA 1
ATOM 936 C C . THR A 1 117 ? -55.526 5.970 16.923 1.00 61.25 117 THR A C 1
ATOM 938 O O . THR A 1 117 ? -55.991 7.051 17.266 1.00 61.25 117 THR A O 1
ATOM 941 N N . ILE A 1 118 ? -55.577 5.574 15.645 1.00 58.19 118 ILE A N 1
ATOM 942 C CA . ILE A 1 118 ? -56.441 6.279 14.661 1.00 58.19 118 ILE A CA 1
ATOM 943 C C . ILE A 1 118 ? -57.351 5.336 13.851 1.00 58.19 118 ILE A C 1
ATOM 945 O O . ILE A 1 118 ? -58.267 5.795 13.182 1.00 58.19 118 ILE A O 1
ATOM 949 N N . SER A 1 119 ? -57.218 4.013 13.957 1.00 61.03 119 SER A N 1
ATOM 950 C CA . SER A 1 119 ? -58.320 3.122 13.565 1.00 61.03 119 SER A CA 1
ATOM 951 C C . SER A 1 119 ? -59.168 2.862 14.805 1.00 61.03 119 SER A C 1
ATOM 953 O O . SER A 1 119 ? -58.642 2.348 15.793 1.00 61.03 119 SER A O 1
ATOM 955 N N . GLY A 1 120 ? -60.445 3.249 14.778 1.00 65.88 120 GLY A N 1
ATOM 956 C CA . GLY A 1 120 ? -61.403 2.917 15.837 1.00 65.88 120 GLY A CA 1
ATOM 957 C C . GLY A 1 120 ? -61.458 1.407 16.135 1.00 65.88 120 GLY A C 1
ATOM 958 O O . GLY A 1 120 ? -60.870 0.608 15.400 1.00 65.88 120 GLY A O 1
ATOM 959 N N . PRO A 1 121 ? -62.125 0.996 17.226 1.00 62.06 121 PRO A N 1
ATOM 960 C CA . PRO A 1 121 ? -62.198 -0.409 17.618 1.00 62.06 121 PRO A CA 1
ATOM 961 C C . PRO A 1 121 ? -62.758 -1.269 16.474 1.00 62.06 121 PRO A C 1
ATOM 963 O O . PRO A 1 121 ? -63.841 -1.007 15.960 1.00 62.06 121 PRO A O 1
ATOM 966 N N . VAL A 1 122 ? -62.002 -2.292 16.063 1.00 60.88 122 VAL A N 1
ATOM 967 C CA . VAL A 1 122 ? -62.461 -3.301 15.098 1.00 60.88 122 VAL A CA 1
ATOM 968 C C . VAL A 1 122 ? -63.523 -4.151 15.795 1.00 60.88 122 VAL A C 1
ATOM 970 O O . VAL A 1 122 ? -63.198 -4.842 16.758 1.00 60.88 122 VAL A O 1
ATOM 973 N N . GLU A 1 123 ? -64.774 -4.117 15.322 1.00 63.88 123 GLU A N 1
ATOM 974 C CA . GLU A 1 123 ? -65.925 -4.742 16.009 1.00 63.88 123 GLU A CA 1
ATOM 975 C C . GLU A 1 123 ? -65.766 -6.249 16.286 1.00 63.88 123 GLU A C 1
ATOM 977 O O . GLU A 1 123 ? -66.344 -6.772 17.233 1.00 63.88 123 GLU A O 1
ATOM 982 N N . ALA A 1 124 ? -64.928 -6.948 15.516 1.00 63.94 124 ALA A N 1
ATOM 983 C CA . ALA A 1 124 ? -64.654 -8.374 15.703 1.00 63.94 124 ALA A CA 1
ATOM 984 C C . ALA A 1 124 ? -63.689 -8.698 16.865 1.00 63.94 124 ALA A C 1
ATOM 986 O O . ALA A 1 124 ? -63.513 -9.866 17.205 1.00 63.94 124 ALA A O 1
ATOM 987 N N . MET A 1 125 ? -63.036 -7.697 17.460 1.00 59.50 125 MET A N 1
ATOM 988 C CA . MET A 1 125 ? -62.048 -7.868 18.530 1.00 59.50 125 MET A CA 1
ATOM 989 C C . MET A 1 125 ? -62.566 -7.215 19.817 1.00 59.50 125 MET A C 1
ATOM 991 O O . MET A 1 125 ? -62.089 -6.155 20.225 1.00 59.50 125 MET A O 1
ATOM 995 N N . SER A 1 126 ? -63.559 -7.834 20.468 1.00 64.81 126 SER A N 1
ATOM 996 C CA . SER A 1 126 ? -63.972 -7.414 21.813 1.00 64.81 126 SER A CA 1
ATOM 997 C C . SER A 1 126 ? -62.793 -7.581 22.792 1.00 64.81 126 SER A C 1
ATOM 999 O O . SER A 1 126 ? -62.045 -8.560 22.706 1.00 64.81 126 SER A O 1
ATOM 1001 N N . PRO A 1 127 ? -62.584 -6.661 23.751 1.00 61.59 127 PRO A N 1
ATOM 1002 C CA . PRO A 1 127 ? -61.483 -6.736 24.708 1.00 61.59 127 PRO A CA 1
ATOM 1003 C C . PRO A 1 127 ? -61.799 -7.734 25.835 1.00 61.59 127 PRO A C 1
ATOM 1005 O O . PRO A 1 127 ? -61.691 -7.406 27.016 1.00 61.59 127 PRO A O 1
ATOM 1008 N N . GLN A 1 128 ? -62.220 -8.956 25.498 1.00 69.00 128 GLN A N 1
ATOM 1009 C CA . GLN A 1 128 ? -62.394 -10.015 26.487 1.00 69.00 128 GLN A CA 1
ATOM 1010 C C . GLN A 1 128 ? -61.012 -10.354 27.068 1.00 69.00 128 GLN A C 1
ATOM 1012 O O . GLN A 1 128 ? -60.145 -10.922 26.399 1.00 69.00 128 GLN A O 1
ATOM 1017 N N . THR A 1 129 ? -60.776 -9.978 28.323 1.00 63.22 129 THR A N 1
ATOM 1018 C CA . THR A 1 129 ? -59.522 -10.243 29.028 1.00 63.22 129 THR A CA 1
ATOM 1019 C C . THR A 1 129 ? -59.420 -11.727 29.367 1.00 63.22 129 THR A C 1
ATOM 1021 O O . THR A 1 129 ? -59.875 -12.190 30.409 1.00 63.22 129 THR A O 1
ATOM 1024 N N . LEU A 1 130 ? -58.801 -12.505 28.477 1.00 73.50 130 LEU A N 1
ATOM 1025 C CA . LEU A 1 130 ? -58.450 -13.889 28.786 1.00 73.50 130 LEU A CA 1
ATOM 1026 C C . LEU A 1 130 ? -57.426 -13.910 29.938 1.00 73.50 130 LEU A C 1
ATOM 1028 O O . LEU A 1 130 ? -56.434 -13.170 29.879 1.00 73.50 130 LEU A O 1
ATOM 1032 N N . PRO A 1 131 ? -57.613 -14.748 30.976 1.00 80.00 131 PRO A N 1
ATOM 1033 C CA . PRO A 1 131 ? -56.673 -14.839 32.085 1.00 80.00 131 PRO A CA 1
ATOM 1034 C C . PRO A 1 131 ? -55.313 -15.319 31.567 1.00 80.00 131 PRO A C 1
ATOM 1036 O O . PRO A 1 131 ? -55.135 -16.469 31.159 1.00 80.00 131 PRO A O 1
ATOM 1039 N N . ARG A 1 132 ? -54.329 -14.414 31.554 1.00 76.25 132 ARG A N 1
ATOM 1040 C CA . ARG A 1 132 ? -52.952 -14.742 31.175 1.00 76.25 132 ARG A CA 1
ATOM 1041 C C . ARG A 1 132 ? -52.299 -15.553 32.289 1.00 76.25 132 ARG A C 1
ATOM 1043 O O . ARG A 1 132 ? -52.374 -15.189 33.460 1.00 76.25 132 ARG A O 1
ATOM 1050 N N . LYS A 1 133 ? -51.615 -16.637 31.915 1.00 82.19 133 LYS A N 1
ATOM 1051 C CA . LYS A 1 133 ? -50.800 -17.418 32.854 1.00 82.19 133 LYS A CA 1
ATOM 1052 C C . LYS A 1 133 ? -49.717 -16.510 33.465 1.00 82.19 133 LYS A C 1
ATOM 1054 O O . LYS A 1 133 ? -49.132 -15.711 32.728 1.00 82.19 133 LYS A O 1
ATOM 1059 N N . PRO A 1 134 ? -49.430 -16.624 34.774 1.00 87.31 134 PRO A N 1
ATOM 1060 C CA . PRO A 1 134 ? -48.410 -15.809 35.423 1.00 87.31 134 PRO A CA 1
ATOM 1061 C C . PRO A 1 134 ? -47.038 -16.059 34.786 1.00 87.31 134 PRO A C 1
ATOM 1063 O O . PRO A 1 134 ? -46.653 -17.202 34.527 1.00 87.31 134 PRO A O 1
ATOM 1066 N N . HIS A 1 135 ? -46.310 -14.975 34.517 1.00 84.44 135 HIS A N 1
ATOM 1067 C CA . HIS A 1 135 ? -44.988 -15.028 33.902 1.00 84.44 135 HIS A CA 1
ATOM 1068 C C . HIS A 1 135 ? -43.979 -15.697 34.847 1.00 84.44 135 HIS A C 1
ATOM 1070 O O . HIS A 1 135 ? -43.770 -15.233 35.968 1.00 84.44 135 HIS A O 1
ATOM 1076 N N . LYS A 1 136 ? -43.324 -16.763 34.377 1.00 84.00 136 LYS A N 1
ATOM 1077 C CA . LYS A 1 136 ? -42.201 -17.409 35.067 1.00 84.00 136 LYS A CA 1
ATOM 1078 C C . LYS A 1 136 ? -40.901 -16.918 34.443 1.00 84.00 136 LYS A C 1
ATOM 1080 O O . LYS A 1 136 ? -40.717 -17.060 33.237 1.00 84.00 136 LYS A O 1
ATOM 1085 N N . SER A 1 137 ? -40.011 -16.338 35.246 1.00 84.81 137 SER A N 1
ATOM 1086 C CA . SER A 1 137 ? -38.693 -15.939 34.756 1.00 84.81 137 SER A CA 1
ATOM 1087 C C . SER A 1 137 ? -37.882 -17.180 34.360 1.00 84.81 137 SER A C 1
ATOM 1089 O O . SER A 1 137 ? -37.884 -18.173 35.094 1.00 84.81 137 SER A O 1
ATOM 1091 N N . PRO A 1 138 ? -37.176 -17.151 33.216 1.00 78.44 138 PRO A N 1
ATOM 1092 C CA . PRO A 1 138 ? -36.173 -18.160 32.922 1.00 78.44 138 PRO A CA 1
ATOM 1093 C C . PRO A 1 138 ? -35.059 -17.968 33.954 1.00 78.44 138 PRO A C 1
ATOM 1095 O O . PRO A 1 138 ? -34.400 -16.929 33.980 1.00 78.44 138 PRO A O 1
ATOM 1098 N N . GLY A 1 139 ? -34.927 -18.910 34.885 1.00 85.00 139 GLY A N 1
ATOM 1099 C CA . GLY A 1 139 ? -33.896 -18.862 35.919 1.00 85.00 139 GLY A CA 1
ATOM 1100 C C . GLY A 1 139 ? -32.481 -18.831 35.330 1.00 85.00 139 GLY A C 1
ATOM 1101 O O . GLY A 1 139 ? -32.269 -18.852 34.119 1.00 85.00 139 GLY A O 1
ATOM 1102 N N . ARG A 1 140 ? -31.472 -18.794 36.200 1.00 85.25 140 ARG A N 1
ATOM 1103 C CA . ARG A 1 140 ? -30.070 -18.820 35.769 1.00 85.25 140 ARG A CA 1
ATOM 1104 C C . ARG A 1 140 ? -29.762 -20.124 35.020 1.00 85.25 140 ARG A C 1
ATOM 1106 O O . ARG A 1 140 ? -30.080 -21.201 35.516 1.00 85.25 140 ARG A O 1
ATOM 1113 N N . ASN A 1 141 ? -29.091 -20.026 33.872 1.00 84.06 141 ASN A N 1
ATOM 1114 C CA . ASN A 1 141 ? -28.626 -21.200 33.130 1.00 84.06 141 ASN A CA 1
ATOM 1115 C C . ASN A 1 141 ? -27.667 -22.030 33.998 1.00 84.06 141 ASN A C 1
ATOM 1117 O O . ASN A 1 141 ? -26.733 -21.485 34.596 1.00 84.06 141 ASN A O 1
ATOM 1121 N N . VAL A 1 142 ? -27.885 -23.347 34.053 1.00 82.38 142 VAL A N 1
ATOM 1122 C CA . VAL A 1 142 ? -26.957 -24.282 34.699 1.00 82.38 142 VAL A CA 1
ATOM 1123 C C . VAL A 1 142 ? -25.677 -24.302 33.874 1.00 82.38 142 VAL A C 1
ATOM 1125 O O . VAL A 1 142 ? -25.702 -24.633 32.690 1.00 82.38 142 VAL A O 1
ATOM 1128 N N . MET A 1 143 ? -24.557 -23.913 34.482 1.00 81.06 143 MET A N 1
ATOM 1129 C CA . MET A 1 143 ? -23.273 -23.967 33.799 1.00 81.06 143 MET A CA 1
ATOM 1130 C C . MET A 1 143 ? -22.742 -25.397 33.855 1.00 81.06 143 MET A C 1
ATOM 1132 O O . MET A 1 143 ? -22.356 -25.872 34.920 1.00 81.06 143 MET A O 1
ATOM 1136 N N . THR A 1 144 ? -22.728 -26.079 32.714 1.00 82.12 144 THR A N 1
ATOM 1137 C CA . THR A 1 144 ? -22.149 -27.419 32.581 1.00 82.12 144 THR A CA 1
ATOM 1138 C C . THR A 1 144 ? -20.935 -27.361 31.665 1.00 82.12 144 THR A C 1
ATOM 1140 O O . THR A 1 144 ? -21.058 -27.012 30.492 1.00 82.12 144 THR A O 1
ATOM 1143 N N . SER A 1 145 ? -19.766 -27.732 32.180 1.00 77.00 145 SER A N 1
ATOM 1144 C CA . SER A 1 145 ? -18.566 -27.988 31.382 1.00 77.00 145 SER A CA 1
ATOM 1145 C C . SER A 1 145 ? -18.342 -29.502 31.313 1.00 77.00 145 SER A C 1
ATOM 1147 O O . SER A 1 145 ? -17.797 -30.062 32.269 1.00 77.00 145 SER A O 1
ATOM 1149 N N . PRO A 1 146 ? -18.787 -30.198 30.249 1.00 77.31 146 PRO A N 1
ATOM 1150 C CA . PRO A 1 146 ? -18.486 -31.617 30.102 1.00 77.31 146 PRO A CA 1
ATOM 1151 C C . PRO A 1 146 ? -16.965 -31.818 30.053 1.00 77.31 146 PRO A C 1
ATOM 1153 O O . PRO A 1 146 ? -16.245 -31.025 29.443 1.00 77.31 146 PRO A O 1
ATOM 1156 N N . GLY A 1 147 ? -16.469 -32.864 30.719 1.00 73.88 147 GLY A N 1
ATOM 1157 C CA . GLY A 1 147 ? -15.041 -33.185 30.734 1.00 73.88 147 GLY A CA 1
ATOM 1158 C C . GLY A 1 147 ? -14.488 -33.413 29.322 1.00 73.88 147 GLY A C 1
ATOM 1159 O O . GLY A 1 147 ? -15.193 -33.909 28.439 1.00 73.88 147 GLY A O 1
ATOM 1160 N N . LYS A 1 148 ? -13.218 -33.051 29.094 1.00 71.12 148 LYS A N 1
ATOM 1161 C CA . LYS A 1 148 ? -12.535 -33.282 27.811 1.00 71.12 148 LYS A CA 1
ATOM 1162 C C . LYS A 1 148 ? -12.502 -34.785 27.513 1.00 71.12 148 LYS A C 1
ATOM 1164 O O . LYS A 1 148 ? -11.934 -35.551 28.288 1.00 71.12 148 LYS A O 1
ATOM 1169 N N . LYS A 1 149 ? -13.071 -35.212 26.381 1.00 64.75 149 LYS A N 1
ATOM 1170 C CA . LYS A 1 149 ? -12.948 -36.602 25.921 1.00 64.75 149 LYS A CA 1
ATOM 1171 C C . LYS A 1 149 ? -11.496 -36.877 25.514 1.00 64.75 149 LYS A C 1
ATOM 1173 O O . LYS A 1 149 ? -10.939 -36.125 24.722 1.00 64.75 149 LYS A O 1
ATOM 1178 N N . GLY A 1 150 ? -10.905 -37.944 26.051 1.00 65.62 150 GLY A N 1
ATOM 1179 C CA . GLY A 1 150 ? -9.601 -38.459 25.611 1.00 65.62 150 GLY A CA 1
ATOM 1180 C C . GLY A 1 150 ? -8.366 -37.940 26.353 1.00 65.62 150 GLY A C 1
ATOM 1181 O O . GLY A 1 150 ? -7.266 -38.370 26.032 1.00 65.62 150 GLY A O 1
ATOM 1182 N N . SER A 1 151 ? -8.506 -37.072 27.359 1.00 56.88 151 SER A N 1
ATOM 1183 C CA . SER A 1 151 ? -7.384 -36.735 28.245 1.00 56.88 151 SER A CA 1
ATOM 1184 C C . SER A 1 151 ? -7.513 -37.569 29.512 1.00 56.88 151 SER A C 1
ATOM 1186 O O . SER A 1 151 ? -8.231 -37.182 30.433 1.00 56.88 151 SER A O 1
ATOM 1188 N N . GLY A 1 152 ? -6.872 -38.741 29.516 1.00 61.44 152 GLY A N 1
ATOM 1189 C CA . GLY A 1 152 ? -6.767 -39.644 30.662 1.00 61.44 152 GLY A CA 1
ATOM 1190 C C . GLY A 1 152 ? -5.968 -39.002 31.791 1.00 61.44 152 GLY A C 1
ATOM 1191 O O . GLY A 1 152 ? -4.809 -39.333 32.013 1.00 61.44 152 GLY A O 1
ATOM 1192 N N . TYR A 1 153 ? -6.576 -38.043 32.484 1.00 59.47 153 TYR A N 1
ATOM 1193 C CA . TYR A 1 153 ? -6.024 -37.505 33.713 1.00 59.47 153 TYR A CA 1
ATOM 1194 C C . TYR A 1 153 ? -6.003 -38.627 34.757 1.00 59.47 153 TYR A C 1
ATOM 1196 O O . TYR A 1 153 ? -7.041 -39.023 35.277 1.00 59.47 153 TYR A O 1
ATOM 1204 N N . SER A 1 154 ? -4.794 -39.123 35.023 1.00 55.91 154 SER A N 1
ATOM 1205 C CA . SER A 1 154 ? -4.389 -39.767 36.278 1.00 55.91 154 SER A CA 1
ATOM 1206 C C . SER A 1 154 ? -4.987 -41.136 36.616 1.00 55.91 154 SER A C 1
ATOM 1208 O O . SER A 1 154 ? -4.900 -41.546 37.771 1.00 55.91 154 SER A O 1
ATOM 1210 N N . TYR A 1 155 ? -5.551 -41.866 35.653 1.00 61.53 155 TYR A N 1
ATOM 1211 C CA . TYR A 1 155 ? -5.990 -43.246 35.884 1.00 61.53 155 TYR A CA 1
ATOM 1212 C C . TYR A 1 155 ? -5.009 -44.239 35.249 1.00 61.53 155 TYR A C 1
ATOM 1214 O O . TYR A 1 155 ? -4.773 -44.155 34.037 1.00 61.53 155 TYR A O 1
ATOM 1222 N N . PRO A 1 156 ? -4.445 -45.178 36.033 1.00 61.12 156 PRO A N 1
ATOM 1223 C CA . PRO A 1 156 ? -3.667 -46.278 35.483 1.00 61.12 156 PRO A CA 1
ATOM 1224 C C . PRO A 1 156 ? -4.502 -47.057 34.450 1.00 61.12 156 PRO A C 1
ATOM 1226 O O . PRO A 1 156 ? -5.697 -47.257 34.661 1.00 61.12 156 PRO A O 1
ATOM 1229 N N . ASN A 1 157 ? -3.886 -47.488 33.344 1.00 59.91 157 ASN A N 1
ATOM 1230 C CA . ASN A 1 157 ? -4.477 -48.320 32.278 1.00 59.91 157 ASN A CA 1
ATOM 1231 C C . ASN A 1 157 ? -5.509 -47.650 31.347 1.00 59.91 157 ASN A C 1
ATOM 1233 O O . ASN A 1 157 ? -6.342 -48.331 30.752 1.00 59.91 157 ASN A O 1
ATOM 1237 N N . VAL A 1 158 ? -5.458 -46.325 31.174 1.00 63.56 158 VAL A N 1
ATOM 1238 C CA . VAL A 1 158 ? -6.319 -45.609 30.201 1.00 63.56 158 VAL A CA 1
ATOM 1239 C C . VAL A 1 158 ? -5.626 -45.356 28.852 1.00 63.56 158 VAL A C 1
ATOM 1241 O O . VAL A 1 158 ? -6.287 -45.136 27.838 1.00 63.56 158 VAL A O 1
ATOM 1244 N N . THR A 1 159 ? -4.295 -45.399 28.808 1.00 61.97 159 THR A N 1
ATOM 1245 C CA . THR A 1 159 ? -3.487 -45.209 27.592 1.00 61.97 159 THR A CA 1
ATOM 1246 C C . THR A 1 159 ? -3.036 -46.541 26.988 1.00 61.97 159 THR A C 1
ATOM 1248 O O . THR A 1 159 ? -2.993 -47.550 27.677 1.00 61.97 159 THR A O 1
ATOM 1251 N N . LEU A 1 160 ? -2.655 -46.535 25.704 1.00 63.94 160 LEU A N 1
ATOM 1252 C CA . LEU A 1 160 ? -2.233 -47.721 24.931 1.00 63.94 160 LEU A CA 1
ATOM 1253 C C . LEU A 1 160 ? -0.966 -48.429 25.453 1.00 63.94 160 LEU A C 1
ATOM 1255 O O . LEU A 1 160 ? -0.654 -49.526 25.002 1.00 63.94 160 LEU A O 1
ATOM 1259 N N . SER A 1 161 ? -0.212 -47.798 26.350 1.00 61.88 161 SER A N 1
ATOM 1260 C CA . SER A 1 161 ? 0.972 -48.372 26.986 1.00 61.88 161 SER A CA 1
ATOM 1261 C C . SER A 1 161 ? 0.604 -49.003 28.328 1.00 61.88 161 SER A C 1
ATOM 1263 O O . SER A 1 161 ? 0.077 -48.305 29.199 1.00 61.88 161 SER A O 1
ATOM 1265 N N . ASP A 1 162 ? 0.919 -50.287 28.493 1.00 66.56 162 ASP A N 1
ATOM 1266 C CA . ASP A 1 162 ? 0.767 -50.998 29.762 1.00 66.56 162 ASP A CA 1
ATOM 1267 C C . ASP A 1 162 ? 1.715 -50.394 30.809 1.00 66.56 162 ASP A C 1
ATOM 1269 O O . ASP A 1 162 ? 2.901 -50.173 30.542 1.00 66.56 162 ASP A O 1
ATOM 1273 N N . ILE A 1 163 ? 1.181 -50.048 31.978 1.00 68.56 163 ILE A N 1
ATOM 1274 C CA . ILE A 1 163 ? 1.960 -49.411 33.039 1.00 68.56 163 ILE A CA 1
ATOM 1275 C C . ILE A 1 163 ? 2.497 -50.547 33.897 1.00 68.56 163 ILE A C 1
ATOM 1277 O O . ILE A 1 163 ? 1.733 -51.198 34.605 1.00 68.56 163 ILE A O 1
ATOM 1281 N N . GLY A 1 164 ? 3.804 -50.803 33.818 1.00 65.81 164 GLY A N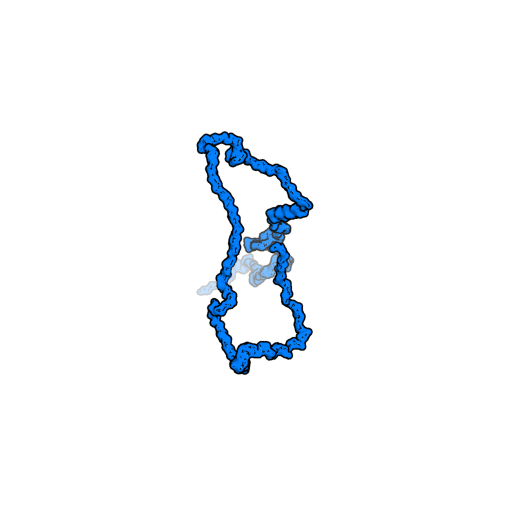 1
ATOM 1282 C CA . GLY A 1 164 ? 4.442 -51.849 34.615 1.00 65.81 164 GLY A CA 1
ATOM 1283 C C . GLY A 1 164 ? 4.087 -51.701 36.095 1.00 65.81 164 GLY A C 1
ATOM 1284 O O . GLY A 1 164 ? 4.308 -50.644 36.688 1.00 65.81 164 GLY A O 1
ATOM 1285 N N . LEU A 1 165 ? 3.505 -52.753 36.678 1.00 71.81 165 LEU A N 1
ATOM 1286 C CA . LEU A 1 165 ? 3.239 -52.817 38.112 1.00 71.81 165 LEU A CA 1
ATOM 1287 C C . LEU A 1 165 ? 4.562 -52.655 38.868 1.00 71.81 165 LEU A C 1
ATOM 1289 O O . LEU A 1 165 ? 5.582 -53.226 38.481 1.00 71.81 165 LEU A O 1
ATOM 1293 N N . TYR A 1 166 ? 4.538 -51.865 39.940 1.00 71.50 166 TYR A N 1
ATOM 1294 C CA . TYR A 1 166 ? 5.698 -51.672 40.803 1.00 71.50 166 TYR A CA 1
ATOM 1295 C C . TYR A 1 166 ? 6.172 -53.031 41.341 1.00 71.50 166 TYR A C 1
ATOM 1297 O O . TYR A 1 166 ? 5.433 -53.714 42.050 1.00 71.50 166 TYR A O 1
ATOM 1305 N N . ALA A 1 167 ? 7.391 -53.428 40.977 1.00 72.50 167 ALA A N 1
ATOM 1306 C CA . ALA A 1 167 ? 8.056 -54.594 41.539 1.00 72.50 167 ALA A CA 1
ATOM 1307 C C . ALA A 1 167 ? 8.760 -54.177 42.836 1.00 72.50 167 ALA A C 1
ATOM 1309 O O . ALA A 1 167 ? 9.473 -53.175 42.853 1.00 72.50 167 ALA A O 1
ATOM 1310 N N . SER A 1 168 ? 8.553 -54.937 43.913 1.00 72.31 168 SER A N 1
ATOM 1311 C CA . SER A 1 168 ? 9.214 -54.701 45.200 1.00 72.31 168 SER A CA 1
ATOM 1312 C C . SER A 1 168 ? 10.737 -54.757 45.047 1.00 72.31 168 SER A C 1
ATOM 1314 O O . SER A 1 168 ? 11.266 -55.722 44.486 1.00 72.31 168 SER A O 1
ATOM 1316 N N . ASP A 1 169 ? 11.435 -53.746 45.561 1.00 74.81 169 ASP A N 1
ATOM 1317 C CA . ASP A 1 169 ? 12.895 -53.662 45.521 1.00 74.81 169 ASP A CA 1
ATOM 1318 C C . ASP A 1 169 ? 13.527 -54.778 46.390 1.00 74.81 169 ASP A C 1
ATOM 1320 O O . ASP A 1 169 ? 13.152 -54.934 47.558 1.00 74.81 169 ASP A O 1
ATOM 1324 N N . PRO A 1 170 ? 14.497 -55.569 45.883 1.00 71.75 170 PRO A N 1
ATOM 1325 C CA . PRO A 1 170 ? 15.178 -56.612 46.659 1.00 71.75 170 PRO A CA 1
ATOM 1326 C C . PRO A 1 170 ? 15.872 -56.124 47.945 1.00 71.75 170 PRO A C 1
ATOM 1328 O O . PRO A 1 170 ? 16.190 -56.966 48.800 1.00 71.75 170 PRO A O 1
ATOM 1331 N N . TYR A 1 171 ? 16.110 -54.815 48.091 1.00 69.00 171 TYR A N 1
ATOM 1332 C CA . TYR A 1 171 ? 16.706 -54.195 49.277 1.00 69.00 171 TYR A CA 1
ATOM 1333 C C . TYR A 1 171 ? 15.687 -53.763 50.348 1.00 69.00 171 TYR A C 1
ATOM 1335 O O . TYR A 1 171 ? 16.082 -53.540 51.493 1.00 69.00 171 TYR A O 1
ATOM 1343 N N . ASP A 1 172 ? 14.382 -53.734 50.048 1.00 72.25 172 ASP A N 1
ATOM 1344 C CA . ASP A 1 172 ? 13.339 -53.411 51.040 1.00 72.25 172 ASP A CA 1
ATOM 1345 C C . ASP A 1 172 ? 13.023 -54.579 51.996 1.00 72.25 172 ASP A C 1
ATOM 1347 O O . ASP A 1 172 ? 12.337 -54.392 53.005 1.00 72.25 172 ASP A O 1
ATOM 1351 N N . ARG A 1 173 ? 13.612 -55.766 51.768 1.00 70.50 173 ARG A N 1
ATOM 1352 C CA . ARG A 1 173 ? 13.452 -56.959 52.623 1.00 70.50 173 ARG A CA 1
ATOM 1353 C C . ARG A 1 173 ? 13.717 -56.683 54.099 1.00 70.50 173 ARG A C 1
ATOM 1355 O O . ARG A 1 173 ? 12.993 -57.184 54.952 1.00 70.50 173 ARG A O 1
ATOM 1362 N N . ALA A 1 174 ? 14.728 -55.874 54.419 1.00 70.31 174 ALA A N 1
ATOM 1363 C CA . ALA A 1 174 ? 15.041 -55.542 55.809 1.00 70.31 174 ALA A CA 1
ATOM 1364 C C . ALA A 1 174 ? 13.873 -54.816 56.500 1.00 70.31 174 ALA A C 1
ATOM 1366 O O . ALA A 1 174 ? 13.541 -55.139 57.638 1.00 70.31 174 ALA A O 1
ATOM 1367 N N . LYS A 1 175 ? 13.201 -53.895 55.795 1.00 69.25 175 LYS A N 1
ATOM 1368 C CA . LYS A 1 175 ? 12.036 -53.172 56.321 1.00 69.25 175 LYS A CA 1
ATOM 1369 C C . LYS A 1 175 ? 10.828 -54.092 56.467 1.00 69.25 175 LYS A C 1
ATOM 1371 O O . LYS A 1 175 ? 10.109 -53.994 57.456 1.00 69.25 175 LYS A O 1
ATOM 1376 N N . GLU A 1 176 ? 10.626 -55.013 55.526 1.00 71.25 176 GLU A N 1
ATOM 1377 C CA . GLU A 1 176 ? 9.557 -56.017 55.602 1.00 71.25 176 GLU A CA 1
ATOM 1378 C C . GLU A 1 176 ? 9.745 -56.968 56.790 1.00 71.25 176 GLU A C 1
ATOM 1380 O O . GLU A 1 176 ? 8.796 -57.205 57.535 1.00 71.25 176 GLU A O 1
ATOM 1385 N N . PHE A 1 177 ? 10.970 -57.447 57.034 1.00 69.31 177 PHE A N 1
ATOM 1386 C CA . PHE A 1 177 ? 11.277 -58.275 58.204 1.00 69.31 177 PHE A CA 1
ATOM 1387 C C . PHE A 1 177 ? 11.027 -57.532 59.518 1.00 69.31 177 PHE A C 1
ATOM 1389 O O . PHE A 1 177 ? 10.437 -58.099 60.435 1.00 69.31 177 PHE A O 1
ATOM 1396 N N . ILE A 1 178 ? 11.398 -56.252 59.601 1.00 66.50 178 ILE A N 1
ATOM 1397 C CA . ILE A 1 178 ? 11.116 -55.425 60.783 1.00 66.50 178 ILE A CA 1
ATOM 1398 C C . ILE A 1 178 ? 9.597 -55.250 60.970 1.00 66.50 178 ILE A C 1
ATOM 1400 O O . ILE A 1 178 ? 9.100 -55.355 62.089 1.00 66.50 178 ILE A O 1
ATOM 1404 N N . LYS A 1 179 ? 8.837 -55.072 59.883 1.00 67.75 179 LYS A N 1
ATOM 1405 C CA . LYS A 1 179 ? 7.370 -54.936 59.911 1.00 67.75 179 LYS A CA 1
ATOM 1406 C C . LYS A 1 179 ? 6.655 -56.217 60.359 1.00 67.75 179 LYS A C 1
ATOM 1408 O O . LYS A 1 179 ? 5.629 -56.141 61.028 1.00 67.75 179 LYS A O 1
ATOM 1413 N N . ILE A 1 180 ? 7.201 -57.386 60.014 1.00 67.94 180 ILE A N 1
ATOM 1414 C CA . ILE A 1 180 ? 6.686 -58.699 60.437 1.00 67.94 180 ILE A CA 1
ATOM 1415 C C . ILE A 1 180 ? 6.975 -58.954 61.922 1.00 67.94 180 ILE A C 1
ATOM 1417 O O . ILE A 1 180 ? 6.123 -59.490 62.624 1.00 67.94 180 ILE A O 1
ATOM 1421 N N . VAL A 1 181 ? 8.159 -58.568 62.406 1.00 66.12 181 VAL A N 1
ATOM 1422 C CA . VAL A 1 181 ? 8.578 -58.833 63.792 1.00 66.12 181 VAL A CA 1
ATOM 1423 C C . VAL A 1 181 ? 7.918 -57.876 64.793 1.00 66.12 181 VAL A C 1
ATOM 1425 O O . VAL A 1 181 ? 7.584 -58.301 65.895 1.00 66.12 181 VAL A O 1
ATOM 1428 N N . TYR A 1 182 ? 7.696 -56.612 64.421 1.00 58.88 182 TYR A N 1
ATOM 1429 C CA . TYR A 1 182 ? 7.225 -55.570 65.345 1.00 58.88 182 TYR A CA 1
ATOM 1430 C C . TYR A 1 182 ? 5.803 -55.052 65.063 1.00 58.88 182 TYR A C 1
ATOM 1432 O O . TYR A 1 182 ? 5.307 -54.197 65.792 1.00 58.88 182 TYR A O 1
ATOM 1440 N N . GLY A 1 183 ? 5.112 -55.585 64.050 1.00 57.41 183 GLY A N 1
ATOM 1441 C CA . GLY A 1 183 ? 3.779 -55.119 63.658 1.00 57.41 183 GLY A CA 1
ATOM 1442 C C . GLY A 1 183 ? 3.784 -53.700 63.055 1.00 57.41 183 GLY A C 1
ATOM 1443 O O . GLY A 1 183 ? 4.793 -52.993 63.099 1.00 57.41 183 GLY A O 1
ATOM 1444 N N . PRO A 1 184 ? 2.669 -53.257 62.444 1.00 59.41 184 PRO A N 1
ATOM 1445 C CA . PRO A 1 184 ? 2.605 -51.978 61.729 1.00 59.41 184 PRO A CA 1
ATOM 1446 C C . PRO A 1 184 ? 2.729 -50.743 62.637 1.00 59.41 184 PRO A C 1
ATOM 1448 O O . PRO A 1 184 ? 3.026 -49.665 62.129 1.00 59.41 184 PRO A O 1
ATOM 1451 N N . ASP A 1 185 ? 2.551 -50.901 63.949 1.00 52.94 185 ASP A N 1
ATOM 1452 C CA . ASP A 1 185 ? 2.368 -49.781 64.878 1.00 52.94 185 ASP A CA 1
ATOM 1453 C C . ASP A 1 185 ? 3.669 -49.291 65.541 1.00 52.94 185 ASP A C 1
ATOM 1455 O O . ASP A 1 185 ? 3.657 -48.256 66.197 1.00 52.94 185 ASP A O 1
ATOM 1459 N N . ILE A 1 186 ? 4.804 -49.983 65.360 1.00 52.38 186 ILE A N 1
ATOM 1460 C CA . ILE A 1 186 ? 6.089 -49.608 65.997 1.00 52.38 186 ILE A CA 1
ATOM 1461 C C . ILE A 1 186 ? 7.030 -48.870 65.022 1.00 52.38 186 ILE A C 1
ATOM 1463 O O . ILE A 1 186 ? 7.981 -48.207 65.432 1.00 52.38 1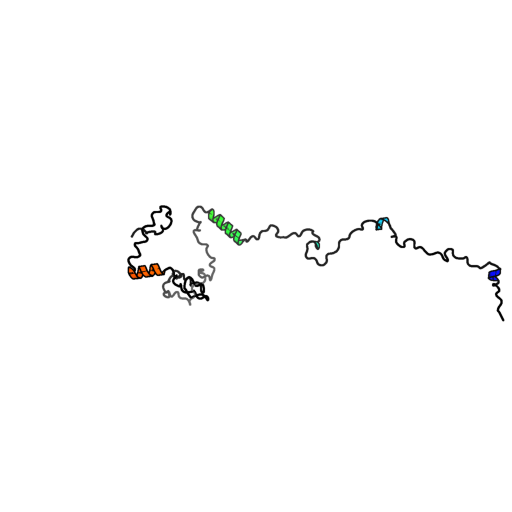86 ILE A O 1
ATOM 1467 N N . TYR A 1 187 ? 6.762 -48.910 63.711 1.00 51.19 187 TYR A N 1
ATOM 1468 C CA . TYR A 1 187 ? 7.657 -48.308 62.708 1.00 51.19 187 TYR A CA 1
ATOM 1469 C C . TYR A 1 187 ? 7.611 -46.765 62.675 1.00 51.19 187 TYR A C 1
ATOM 1471 O O . TYR A 1 187 ? 8.442 -46.142 62.019 1.00 51.19 187 TYR A O 1
ATOM 1479 N N . CYS A 1 188 ? 6.675 -46.131 63.388 1.00 46.38 188 CYS A N 1
ATOM 1480 C CA . CYS A 1 188 ? 6.555 -44.671 63.442 1.00 46.38 188 CYS A CA 1
ATOM 1481 C C . CYS A 1 188 ? 7.554 -43.986 64.392 1.00 46.38 188 CYS A C 1
ATOM 1483 O O . CYS A 1 188 ? 7.747 -42.779 64.274 1.00 46.38 188 CYS A O 1
ATOM 1485 N N . ASP A 1 189 ? 8.231 -44.725 65.277 1.00 40.97 189 ASP A N 1
ATOM 1486 C CA . ASP A 1 189 ? 9.029 -44.105 66.346 1.00 40.97 189 ASP A CA 1
ATOM 1487 C C . ASP A 1 189 ? 10.534 -43.990 66.042 1.00 40.97 189 ASP A C 1
ATOM 1489 O O . ASP A 1 189 ? 11.265 -43.333 66.783 1.00 40.97 189 ASP A O 1
ATOM 1493 N N . VAL A 1 190 ? 11.026 -44.569 64.940 1.00 45.38 190 VAL A N 1
ATOM 1494 C CA . VAL A 1 190 ? 12.469 -44.536 64.608 1.00 45.38 190 VAL A CA 1
ATOM 1495 C C . VAL A 1 190 ? 12.852 -43.351 63.704 1.00 45.38 190 VAL A C 1
ATOM 1497 O O . VAL A 1 190 ? 14.027 -43.009 63.597 1.00 45.38 190 VAL A O 1
ATOM 1500 N N . GLU A 1 191 ? 11.888 -42.636 63.116 1.00 41.47 191 GLU A N 1
ATOM 1501 C CA . GLU A 1 191 ? 12.158 -41.486 62.229 1.00 41.47 191 GLU A CA 1
ATOM 1502 C C . GLU A 1 191 ? 12.167 -40.124 62.959 1.00 41.47 191 GLU A C 1
ATOM 1504 O O . GLU A 1 191 ? 12.223 -39.067 62.334 1.00 41.47 191 GLU A O 1
ATOM 1509 N N . LEU A 1 192 ? 12.155 -40.127 64.299 1.00 41.75 192 LEU A N 1
ATOM 1510 C CA . LEU A 1 192 ? 12.064 -38.913 65.125 1.00 41.75 192 LEU A CA 1
ATOM 1511 C C . LEU A 1 192 ? 13.397 -38.418 65.717 1.00 41.75 192 LEU A C 1
ATOM 1513 O O . LEU A 1 192 ? 13.393 -37.493 66.525 1.00 41.75 192 LEU A O 1
ATOM 1517 N N . GLN A 1 193 ? 14.548 -38.964 65.305 1.00 38.97 193 GLN A N 1
ATOM 1518 C CA . GLN A 1 193 ? 15.861 -38.517 65.811 1.00 38.97 193 GLN A CA 1
ATOM 1519 C C . GLN A 1 193 ? 16.797 -37.861 64.780 1.00 38.97 193 GLN A C 1
ATOM 1521 O O . GLN A 1 193 ? 17.929 -37.543 65.129 1.00 38.97 193 GLN A O 1
ATOM 1526 N N . VAL A 1 194 ? 16.348 -37.567 63.551 1.00 40.34 194 VAL A N 1
ATOM 1527 C CA . VAL A 1 194 ? 17.193 -36.879 62.537 1.00 40.34 194 VAL A CA 1
ATOM 1528 C C . VAL A 1 194 ? 16.551 -35.596 61.985 1.00 40.34 194 VAL A C 1
ATOM 1530 O O . VAL A 1 194 ? 16.795 -35.192 60.856 1.00 40.34 194 VAL A O 1
ATOM 1533 N N . LEU A 1 195 ? 15.729 -34.910 62.784 1.00 41.66 195 LEU A N 1
ATOM 1534 C CA . LEU A 1 195 ? 15.183 -33.588 62.433 1.00 41.66 195 LEU A CA 1
ATOM 1535 C C . LEU A 1 195 ? 15.497 -32.543 63.509 1.00 41.66 195 LEU A C 1
ATOM 1537 O O . LEU A 1 195 ? 14.626 -31.833 64.004 1.00 41.66 195 LEU A O 1
ATOM 1541 N N . SER A 1 196 ? 16.779 -32.430 63.849 1.00 40.56 196 SER A N 1
ATOM 1542 C CA . SER A 1 196 ? 17.336 -31.261 64.530 1.00 40.56 196 SER A CA 1
ATOM 1543 C C . SER A 1 196 ? 18.282 -30.503 63.597 1.00 40.56 196 SER A C 1
ATOM 1545 O O . SER A 1 196 ? 19.433 -30.282 63.950 1.00 40.56 196 SER A O 1
ATOM 1547 N N . ASP A 1 197 ? 17.797 -30.105 62.417 1.00 35.38 197 ASP A N 1
ATOM 1548 C CA . ASP A 1 197 ? 18.486 -29.148 61.545 1.00 35.38 197 ASP A CA 1
ATOM 1549 C C . ASP A 1 197 ? 17.578 -27.927 61.291 1.00 35.38 197 ASP A C 1
ATOM 1551 O O . ASP A 1 197 ? 16.505 -28.054 60.693 1.00 35.38 197 ASP A O 1
ATOM 1555 N N . PRO A 1 198 ? 17.963 -26.719 61.749 1.00 47.59 198 PRO A N 1
ATOM 1556 C CA . PRO A 1 198 ? 17.123 -25.526 61.727 1.00 47.59 198 PRO A CA 1
ATOM 1557 C C . PRO A 1 198 ? 17.301 -24.745 60.420 1.00 47.59 198 PRO A C 1
ATOM 1559 O O . PRO A 1 198 ? 17.653 -23.571 60.438 1.00 47.59 198 PRO A O 1
ATOM 1562 N N . TRP A 1 199 ? 17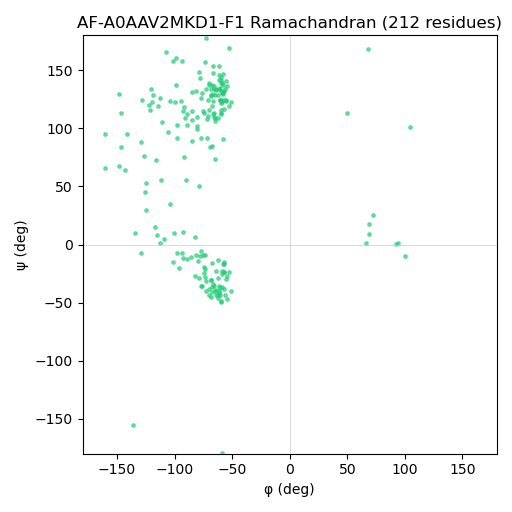.094 -25.385 59.271 1.00 41.88 199 TRP A N 1
ATOM 1563 C CA . TRP A 1 199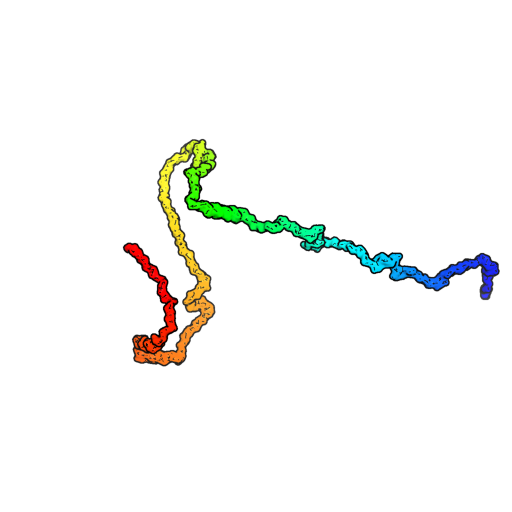 ? 17.199 -24.716 57.970 1.00 41.88 199 TRP A CA 1
ATOM 1564 C C . TRP A 1 199 ? 16.159 -25.236 56.979 1.00 41.88 199 TRP A C 1
ATOM 1566 O O . TRP A 1 199 ? 16.502 -25.771 55.934 1.00 41.88 199 TRP A O 1
ATOM 1576 N N . PHE A 1 200 ? 14.870 -25.025 57.252 1.00 35.56 200 PHE A N 1
ATOM 1577 C CA . PHE A 1 200 ? 13.920 -24.857 56.151 1.00 35.56 200 PHE A CA 1
ATOM 1578 C C . PHE A 1 200 ? 12.803 -23.883 56.522 1.00 35.56 200 PHE A C 1
ATOM 1580 O O . PHE A 1 200 ? 11.995 -24.103 57.421 1.00 35.56 200 PHE A O 1
ATOM 1587 N N . SER A 1 201 ? 12.830 -22.750 55.828 1.00 38.75 201 SER A N 1
ATOM 1588 C CA . SER A 1 201 ? 11.936 -21.613 55.991 1.00 38.75 201 SER A CA 1
ATOM 1589 C C . SER A 1 201 ? 10.505 -21.961 55.579 1.00 38.75 201 SER A C 1
ATOM 1591 O O . SER A 1 201 ? 10.259 -22.595 54.552 1.00 38.75 201 SER A O 1
ATOM 1593 N N . SER A 1 202 ? 9.566 -21.494 56.396 1.00 38.47 202 SER A N 1
ATOM 1594 C CA . SER A 1 202 ? 8.122 -21.583 56.215 1.00 38.47 202 SER A CA 1
ATOM 1595 C C . SER A 1 202 ? 7.688 -20.903 54.911 1.00 38.47 202 SER A C 1
ATOM 1597 O O . SER A 1 202 ? 7.869 -19.693 54.753 1.00 38.47 202 SER A O 1
ATOM 1599 N N . SER A 1 203 ? 7.025 -21.633 54.014 1.00 40.28 203 SER A N 1
ATOM 1600 C CA . SER A 1 203 ? 6.082 -21.005 53.084 1.00 40.28 203 SER A CA 1
ATOM 1601 C C . SER A 1 203 ? 5.094 -22.003 52.488 1.00 40.28 203 SER A C 1
ATOM 1603 O O . SER A 1 203 ? 5.101 -22.237 51.289 1.00 40.28 203 SER A O 1
ATOM 1605 N N . VAL A 1 204 ? 4.208 -22.583 53.303 1.00 41.59 204 VAL A N 1
ATOM 1606 C CA . VAL A 1 204 ? 2.912 -23.061 52.798 1.00 41.59 204 VAL A CA 1
ATOM 1607 C C . VAL A 1 204 ? 1.860 -22.930 53.901 1.00 41.59 204 VAL A C 1
ATOM 1609 O O . VAL A 1 204 ? 2.043 -23.439 54.997 1.00 41.59 204 VAL A O 1
ATOM 1612 N N . MET A 1 205 ? 0.741 -22.301 53.533 1.00 33.75 205 MET A N 1
ATOM 1613 C CA . MET A 1 205 ? -0.558 -22.186 54.214 1.00 33.75 205 MET A CA 1
ATOM 1614 C C . MET A 1 205 ? -0.849 -20.843 54.884 1.00 33.75 205 MET A C 1
ATOM 1616 O O . MET A 1 205 ? -0.460 -20.583 56.013 1.00 33.75 205 MET A O 1
ATOM 1620 N N . ASN A 1 206 ? -1.658 -20.040 54.186 1.00 37.12 206 ASN A N 1
ATOM 1621 C CA . ASN A 1 206 ? -2.826 -19.380 54.767 1.00 37.12 206 ASN A CA 1
ATOM 1622 C C . ASN A 1 206 ? -3.776 -18.955 53.641 1.00 37.12 206 ASN A C 1
ATOM 1624 O O . ASN A 1 206 ? -3.625 -17.900 53.039 1.00 37.12 206 ASN A O 1
ATOM 1628 N N . ASN A 1 207 ? -4.765 -19.799 53.352 1.00 39.03 207 ASN A N 1
ATOM 1629 C CA . ASN A 1 207 ? -6.010 -19.379 52.717 1.00 39.03 207 ASN A CA 1
ATOM 1630 C C . ASN A 1 207 ? -7.139 -20.258 53.254 1.00 39.03 207 ASN A C 1
ATOM 1632 O O . ASN A 1 207 ? -7.526 -21.251 52.648 1.00 39.03 207 ASN A O 1
ATOM 1636 N N . CYS A 1 208 ? -7.676 -19.879 54.411 1.00 34.41 208 CYS A N 1
ATOM 1637 C CA . CYS A 1 208 ? -9.021 -20.278 54.796 1.00 34.41 208 CYS A CA 1
ATOM 1638 C C . CYS A 1 208 ? -9.696 -19.101 55.505 1.00 34.41 208 CYS A C 1
ATOM 1640 O O . CYS A 1 208 ? -9.518 -18.858 56.695 1.00 34.41 208 CYS A O 1
ATOM 1642 N N . SER A 1 209 ? -10.450 -18.336 54.718 1.00 39.12 209 SER A N 1
ATOM 1643 C CA . SER A 1 209 ? -11.351 -17.287 55.183 1.00 39.12 209 SER A CA 1
ATOM 1644 C C . SER A 1 209 ? -12.486 -17.923 55.993 1.00 39.12 209 SER A C 1
ATOM 1646 O O . SER A 1 209 ? -13.318 -18.642 55.440 1.00 39.12 209 SER A O 1
ATOM 1648 N N . ARG A 1 210 ? -12.539 -17.662 57.306 1.00 39.84 210 ARG A N 1
ATOM 1649 C CA . ARG A 1 210 ? -13.778 -17.794 58.082 1.00 39.84 210 ARG A CA 1
ATOM 1650 C C . ARG A 1 210 ? -14.566 -16.498 57.931 1.00 39.84 210 ARG A C 1
ATOM 1652 O O . ARG A 1 210 ? -14.123 -15.440 58.369 1.00 39.84 210 ARG A O 1
ATOM 1659 N N . LYS A 1 211 ? -15.734 -16.601 57.295 1.00 38.41 211 LYS A N 1
ATOM 1660 C CA . LYS A 1 211 ? -16.775 -15.574 57.333 1.00 38.41 211 LYS A CA 1
ATOM 1661 C C . LYS A 1 211 ? -17.299 -15.433 58.761 1.00 38.41 211 LYS A C 1
ATOM 1663 O O . LYS A 1 211 ? -17.597 -16.422 59.423 1.00 38.41 211 LYS A O 1
ATOM 1668 N N . SER A 1 212 ? -17.412 -14.184 59.181 1.00 38.97 212 SER A N 1
ATOM 1669 C CA . SER A 1 212 ? -18.125 -13.707 60.357 1.00 38.97 212 SER A CA 1
ATOM 1670 C C . SER A 1 212 ? -19.649 -13.832 60.205 1.00 38.97 212 SER A C 1
ATOM 1672 O O . SER A 1 212 ? -20.179 -13.470 59.156 1.00 38.97 212 SER A O 1
ATOM 1674 N N . ASN A 1 213 ? -20.290 -14.253 61.299 1.00 39.06 213 ASN A N 1
ATOM 1675 C CA . ASN A 1 213 ? -21.633 -13.938 61.817 1.00 39.06 213 ASN A CA 1
ATOM 1676 C C . ASN A 1 213 ? -22.870 -14.034 60.902 1.00 39.06 213 ASN A C 1
ATOM 1678 O O . ASN A 1 213 ? -23.104 -13.156 60.072 1.00 39.06 213 ASN A O 1
ATOM 1682 N N . GLN A 1 214 ? -23.749 -14.993 61.211 1.00 37.72 214 GLN A N 1
ATOM 1683 C CA . GLN A 1 214 ? -25.055 -14.768 61.861 1.00 37.72 214 GLN A CA 1
ATOM 1684 C C . GLN A 1 214 ? -25.554 -16.075 62.480 1.00 37.72 214 GLN A C 1
ATOM 1686 O O . GLN A 1 214 ? -25.294 -17.134 61.867 1.00 37.72 214 GLN A O 1
#

Solvent-accessible surface area (backbone atoms only — not comparable to full-atom values): 15802 Å² total; per-residue (Å²): 132,86,80,81,93,67,82,51,70,60,68,73,69,62,82,74,66,84,78,80,65,95,60,80,86,59,81,87,72,68,95,52,81,89,51,66,98,51,58,79,72,67,76,48,89,72,89,79,76,87,80,84,59,87,85,54,97,52,58,88,54,50,92,54,88,64,88,84,63,93,65,66,92,57,68,92,73,54,66,67,59,52,54,49,52,49,52,53,55,55,54,71,69,55,91,64,81,78,89,70,70,94,62,76,81,79,72,92,52,48,77,81,37,100,84,18,89,69,67,74,88,58,85,91,63,70,87,75,80,71,88,73,78,82,88,75,79,85,70,84,81,83,88,78,81,80,77,73,86,87,65,72,80,88,54,88,78,70,59,98,62,84,72,79,75,87,73,82,59,87,77,51,52,65,58,52,52,50,40,69,76,57,40,85,82,55,73,75,72,75,76,74,81,81,78,90,70,99,78,80,83,92,85,83,89,89,88,78,87,79,83,80,87,134

pLDDT: mean 70.64, std 16.01, range [33.75, 96.5]

Secondary structure (DSSP, 8-state):
-PPP----HHHHH-S--PPPPTTTT-----TTSS--S-HHHHHSPPP-PPP--TT--SGGGSSSSS---TTTT-----HHHHHHHHHHHHHHT--SS----SS-------TTSTT-TTSPP-TT-------PPPPPP--PPP---PPPTT---S-TT-SSS--PPPPPPTTTHHHHHHHHHH-TTSTTSSTTSS--------------------

Mean predicted aligned error: 23.86 Å

InterPro domains:
  IPR029358 Cilia-and flagella-associated protein 96 [PF15239] (8-177)
  IPR029358 Cilia-and flagella-associated protein 96 [PTHR31144] (5-177)

Organism: Knipowitschia caucasica (NCBI:txid637954)